Protein AF-A0A9P5Q976-F1 (afdb_monomer_lite)

Structure (mmCIF, N/CA/C/O backbone):
data_AF-A0A9P5Q976-F1
#
_entry.id   AF-A0A9P5Q976-F1
#
loop_
_atom_site.group_PDB
_atom_site.id
_atom_site.type_symbol
_atom_site.label_atom_id
_atom_site.label_alt_id
_atom_site.label_comp_id
_atom_site.label_asym_id
_atom_site.label_entity_id
_atom_site.label_seq_id
_atom_site.pdbx_PDB_ins_code
_atom_site.Cartn_x
_atom_site.Cartn_y
_atom_site.Cartn_z
_atom_site.occupancy
_atom_site.B_iso_or_equiv
_atom_site.auth_seq_id
_atom_site.auth_comp_id
_atom_site.auth_asym_id
_atom_site.auth_atom_id
_atom_site.pdbx_PDB_model_num
ATOM 1 N N . MET A 1 1 ? -40.351 5.431 39.658 1.00 41.28 1 MET A N 1
ATOM 2 C CA . MET A 1 1 ? -39.883 4.463 38.638 1.00 41.28 1 MET A CA 1
ATOM 3 C C . MET A 1 1 ? -38.528 4.930 38.129 1.00 41.28 1 MET A C 1
ATOM 5 O O . MET A 1 1 ? -38.364 6.117 37.890 1.00 41.28 1 MET A O 1
ATOM 9 N N . ALA A 1 2 ? -37.544 4.034 38.159 1.00 35.78 2 ALA A N 1
ATOM 10 C CA . ALA A 1 2 ? -36.123 4.338 38.328 1.00 35.78 2 ALA A CA 1
ATOM 11 C C . ALA A 1 2 ? -35.361 4.709 37.032 1.00 35.78 2 ALA A C 1
ATOM 13 O O . ALA A 1 2 ? -35.723 4.233 35.957 1.00 35.78 2 ALA A O 1
ATOM 14 N N . PRO A 1 3 ? -34.269 5.494 37.133 1.00 32.66 3 PRO A N 1
ATOM 15 C CA . PRO A 1 3 ? -33.360 5.776 36.024 1.00 32.66 3 PRO A CA 1
ATOM 16 C C . PRO A 1 3 ? -32.418 4.592 35.738 1.00 32.66 3 PRO A C 1
ATOM 18 O O . PRO A 1 3 ? -31.781 4.037 36.634 1.00 32.66 3 PRO A O 1
ATOM 21 N N . CYS A 1 4 ? -32.318 4.225 34.459 1.00 32.19 4 CYS A N 1
ATOM 22 C CA . CYS A 1 4 ? -31.474 3.146 33.952 1.00 32.19 4 CYS A CA 1
ATOM 23 C C . CYS A 1 4 ? -29.984 3.511 34.081 1.00 32.19 4 CYS A C 1
ATOM 25 O O . CYS A 1 4 ? -29.478 4.391 33.384 1.00 32.19 4 CYS A O 1
ATOM 27 N N . GLN A 1 5 ? -29.272 2.833 34.982 1.00 35.19 5 GLN A N 1
ATOM 28 C CA . GLN A 1 5 ? -27.842 3.038 35.192 1.00 35.19 5 GLN A CA 1
ATOM 29 C C . GLN A 1 5 ? -27.007 2.388 34.081 1.00 35.19 5 GLN A C 1
ATOM 31 O O . GLN A 1 5 ? -27.073 1.180 33.855 1.00 35.19 5 GLN A O 1
ATOM 36 N N . ARG A 1 6 ? -26.158 3.189 33.422 1.00 37.47 6 ARG A N 1
ATOM 37 C CA . ARG A 1 6 ? -25.046 2.701 32.594 1.00 37.47 6 ARG A CA 1
ATOM 38 C C . ARG A 1 6 ? -24.027 2.008 33.498 1.00 37.47 6 ARG A C 1
ATOM 40 O O . ARG A 1 6 ? -23.260 2.671 34.197 1.00 37.47 6 ARG A O 1
ATOM 47 N N . LYS A 1 7 ? -23.996 0.676 33.461 1.00 34.59 7 LYS A N 1
ATOM 48 C CA . LYS A 1 7 ? -22.888 -0.107 34.015 1.00 34.59 7 LYS A CA 1
ATOM 49 C C . LYS A 1 7 ? -21.610 0.269 33.263 1.00 34.59 7 LYS A C 1
ATOM 51 O O . LYS A 1 7 ? -21.491 0.024 32.065 1.00 34.59 7 LYS A O 1
ATOM 56 N N . LYS A 1 8 ? -20.662 0.882 33.973 1.00 33.38 8 LYS A N 1
ATOM 57 C CA . LYS A 1 8 ? -19.275 1.020 33.526 1.00 33.38 8 LYS A CA 1
ATOM 58 C C . LYS A 1 8 ? -18.682 -0.388 33.472 1.00 33.38 8 LYS A C 1
ATOM 60 O O . LYS A 1 8 ? -18.373 -0.961 34.513 1.00 33.38 8 LYS A O 1
ATOM 65 N N . ALA A 1 9 ? -18.580 -0.958 32.275 1.00 33.38 9 ALA A N 1
ATOM 66 C CA . ALA A 1 9 ? -17.767 -2.144 32.059 1.00 33.38 9 ALA A CA 1
ATOM 67 C C . ALA A 1 9 ? -16.305 -1.730 32.253 1.00 33.38 9 ALA A C 1
ATOM 69 O O . ALA A 1 9 ? -15.741 -0.962 31.475 1.00 33.38 9 ALA A O 1
ATOM 70 N N . ASN A 1 10 ? -15.742 -2.180 33.367 1.00 30.92 10 ASN A N 1
ATOM 71 C CA . ASN A 1 10 ? -14.349 -2.015 33.727 1.00 30.92 10 ASN A CA 1
ATOM 72 C C . ASN A 1 10 ? -13.540 -2.973 32.840 1.00 30.92 10 ASN A C 1
ATOM 74 O O . ASN A 1 10 ? -13.264 -4.105 33.225 1.00 30.92 10 ASN A O 1
ATOM 78 N N . ALA A 1 11 ? -13.258 -2.563 31.603 1.00 32.12 11 ALA A N 1
ATOM 79 C CA . ALA A 1 11 ? -12.352 -3.297 30.736 1.00 32.12 11 ALA A CA 1
ATOM 80 C C . ALA A 1 11 ? -10.934 -3.066 31.267 1.00 32.12 11 ALA A C 1
ATOM 82 O O . ALA A 1 11 ? -10.321 -2.025 31.019 1.00 32.12 11 ALA A O 1
ATOM 83 N N . GLN A 1 12 ? -10.435 -4.028 32.046 1.00 30.14 12 GLN A N 1
ATOM 84 C CA . GLN A 1 12 ? -9.002 -4.208 32.239 1.00 30.14 12 GLN A CA 1
ATOM 85 C C . GLN A 1 12 ? -8.358 -4.159 30.853 1.00 30.14 12 GLN A C 1
ATOM 87 O O . GLN A 1 12 ? -8.596 -5.036 30.026 1.00 30.14 12 GLN A O 1
ATOM 92 N N . LYS A 1 13 ? -7.586 -3.097 30.595 1.00 32.97 13 LYS A N 1
ATOM 93 C CA . LYS A 1 13 ? -6.668 -3.001 29.462 1.00 32.97 13 LYS A CA 1
ATOM 94 C C . LYS A 1 13 ? -5.649 -4.127 29.620 1.00 32.97 13 LYS A C 1
ATOM 96 O O . LYS A 1 13 ? -4.599 -3.938 30.229 1.00 32.97 13 LYS A O 1
ATOM 101 N N . SER A 1 14 ? -5.988 -5.311 29.125 1.00 25.80 14 SER A N 1
ATOM 102 C CA . SER A 1 14 ? -5.000 -6.322 28.809 1.00 25.80 14 SER A CA 1
ATOM 103 C C . SER A 1 14 ? -4.135 -5.732 27.704 1.00 25.80 14 SER A C 1
ATOM 105 O O . SER A 1 14 ? -4.606 -5.329 26.642 1.00 25.80 14 SER A O 1
ATOM 107 N N . LEU A 1 15 ? -2.856 -5.5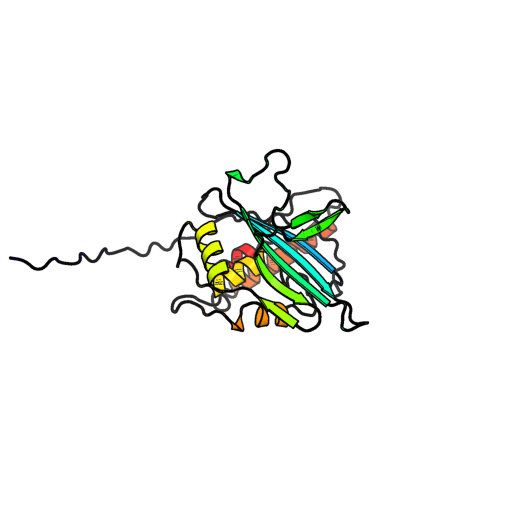86 28.022 1.00 25.59 15 LEU A N 1
ATOM 108 C CA . LEU A 1 15 ? -1.808 -5.253 27.080 1.00 25.59 15 LEU A CA 1
ATOM 109 C C . LEU A 1 15 ? -1.774 -6.406 26.066 1.00 25.59 15 LEU A C 1
ATOM 111 O O . LEU A 1 15 ? -1.208 -7.460 26.350 1.00 25.59 15 LEU A O 1
ATOM 115 N N . VAL A 1 16 ? -2.475 -6.266 24.940 1.00 24.03 16 VAL A N 1
ATOM 116 C CA . VAL A 1 16 ? -2.469 -7.279 23.882 1.00 24.03 16 VAL A CA 1
ATOM 117 C C . VAL A 1 16 ? -1.076 -7.250 23.263 1.00 24.03 16 VAL A C 1
ATOM 119 O O . VAL A 1 16 ? -0.755 -6.387 22.450 1.00 24.03 16 VAL A O 1
ATOM 122 N N . HIS A 1 17 ? -0.218 -8.161 23.719 1.00 23.06 17 HIS A N 1
ATOM 123 C CA . HIS A 1 17 ? 1.035 -8.486 23.054 1.00 23.06 17 HIS A CA 1
ATOM 124 C C . HIS A 1 17 ? 0.678 -9.058 21.680 1.00 23.06 17 HIS A C 1
ATOM 126 O O . HIS A 1 17 ? 0.209 -10.188 21.561 1.00 23.06 17 HIS A O 1
ATOM 132 N N . PHE A 1 18 ? 0.829 -8.235 20.646 1.00 28.41 18 PHE A N 1
ATOM 133 C CA . PHE A 1 18 ? 0.597 -8.617 19.261 1.00 28.41 18 PHE A CA 1
ATOM 134 C C . PHE A 1 18 ? 1.804 -9.433 18.768 1.00 28.41 18 PHE A C 1
ATOM 136 O O . PHE A 1 18 ? 2.752 -8.897 18.203 1.00 28.41 18 PHE A O 1
ATOM 143 N N . GLU A 1 19 ? 1.789 -10.745 19.004 1.00 24.66 19 GLU A N 1
ATOM 144 C CA . GLU A 1 19 ? 2.664 -11.709 18.318 1.00 24.66 19 GLU A CA 1
ATOM 145 C C . GLU A 1 19 ? 1.944 -12.284 17.089 1.00 24.66 19 GLU A C 1
ATOM 147 O O . GLU A 1 19 ? 1.775 -13.488 16.921 1.00 24.66 19 GLU A O 1
ATOM 152 N N . GLY A 1 20 ? 1.468 -11.400 16.210 1.00 26.00 20 GLY A N 1
ATOM 153 C CA . GLY A 1 20 ? 0.936 -11.801 14.912 1.00 26.00 20 GLY A CA 1
ATOM 154 C C . GLY A 1 20 ? 2.087 -12.023 13.937 1.00 26.00 20 GLY A C 1
ATOM 155 O O . GLY A 1 20 ? 2.661 -11.055 13.437 1.00 26.00 20 GLY A O 1
ATOM 156 N N . ARG A 1 21 ? 2.430 -13.282 13.636 1.00 26.08 21 ARG A N 1
ATOM 157 C CA . ARG A 1 21 ? 3.295 -13.611 12.492 1.00 26.08 21 ARG A CA 1
ATOM 158 C C . ARG A 1 21 ? 2.558 -13.241 11.204 1.00 26.08 21 ARG A C 1
ATOM 160 O O . ARG A 1 21 ? 1.830 -14.050 10.641 1.00 26.08 21 ARG A O 1
ATOM 167 N N . CYS A 1 22 ? 2.744 -12.011 10.734 1.00 30.58 22 CYS A N 1
ATOM 168 C CA . CYS A 1 22 ? 2.474 -11.690 9.339 1.00 30.58 22 CYS A CA 1
ATOM 169 C C . CYS A 1 22 ? 3.416 -12.549 8.486 1.00 30.58 22 CYS A C 1
ATOM 171 O O . CYS A 1 22 ? 4.598 -12.660 8.804 1.00 30.58 22 CYS A O 1
ATOM 173 N N . ILE A 1 23 ? 2.901 -13.167 7.426 1.00 30.52 23 ILE A N 1
ATOM 174 C CA . ILE A 1 23 ? 3.699 -13.868 6.415 1.00 30.52 23 ILE A CA 1
ATOM 175 C C . ILE A 1 23 ? 3.577 -13.038 5.136 1.00 30.52 23 ILE A C 1
ATOM 177 O O . ILE A 1 23 ? 2.523 -13.010 4.510 1.00 30.52 23 ILE A O 1
ATOM 181 N N . ILE A 1 24 ? 4.640 -12.315 4.788 1.00 37.81 24 ILE A N 1
ATOM 182 C CA . ILE A 1 24 ? 4.778 -11.531 3.560 1.00 37.81 24 ILE A CA 1
ATOM 183 C C . ILE A 1 24 ? 5.815 -12.274 2.731 1.00 37.81 24 ILE A C 1
ATOM 185 O O . ILE A 1 24 ? 6.974 -12.348 3.123 1.00 37.81 24 ILE A O 1
ATOM 189 N N . GLN A 1 25 ? 5.393 -12.833 1.603 1.00 32.75 25 GLN A N 1
ATOM 190 C CA . GLN A 1 25 ? 6.274 -13.526 0.670 1.00 32.75 25 GLN A CA 1
ATOM 191 C C . GLN A 1 25 ? 6.666 -12.536 -0.443 1.00 32.75 25 GLN A C 1
ATOM 193 O O . GLN A 1 25 ? 5.804 -12.171 -1.247 1.00 32.75 25 GLN A O 1
ATOM 198 N N . PRO A 1 26 ? 7.913 -12.035 -0.497 1.00 36.56 26 PRO A N 1
ATOM 199 C CA . PRO A 1 26 ? 8.382 -11.204 -1.590 1.00 36.56 26 PRO A CA 1
ATOM 200 C C . PRO A 1 26 ? 8.821 -12.102 -2.753 1.00 36.56 26 PRO A C 1
ATOM 202 O O . PRO A 1 26 ? 9.703 -12.949 -2.621 1.00 36.56 26 PRO A O 1
ATOM 205 N N . CYS A 1 27 ? 8.211 -11.914 -3.920 1.00 30.88 27 CYS A N 1
ATOM 206 C CA . CYS A 1 27 ? 8.591 -12.644 -5.125 1.00 30.88 27 CYS A CA 1
ATOM 207 C C . CYS A 1 27 ? 9.627 -11.835 -5.929 1.00 30.88 27 CYS A C 1
ATOM 209 O O . CYS A 1 27 ? 9.272 -10.834 -6.545 1.00 30.88 27 CYS A O 1
ATOM 211 N N . GLY A 1 28 ? 10.891 -12.281 -5.902 1.00 33.69 28 GLY A N 1
ATOM 212 C CA . GLY A 1 28 ? 11.964 -11.951 -6.854 1.00 33.69 28 GLY A CA 1
ATOM 213 C C . GLY A 1 28 ? 12.445 -10.494 -6.906 1.00 33.69 28 GLY A C 1
ATOM 214 O O . GLY A 1 28 ? 11.879 -9.677 -7.625 1.00 33.69 28 GLY A O 1
ATOM 215 N N . VAL A 1 29 ? 13.578 -10.189 -6.261 1.00 41.62 29 VAL A N 1
ATOM 216 C CA . VAL A 1 29 ? 14.298 -8.917 -6.463 1.00 41.62 29 VAL A CA 1
ATOM 217 C C . VAL A 1 29 ? 15.791 -9.176 -6.664 1.00 41.62 29 VAL A C 1
ATOM 219 O O . VAL A 1 29 ? 16.472 -9.652 -5.764 1.00 41.62 29 VAL A O 1
ATOM 222 N N . THR A 1 30 ? 16.318 -8.835 -7.841 1.00 37.78 30 THR A N 1
ATOM 223 C CA . THR A 1 30 ? 17.762 -8.801 -8.130 1.00 37.78 30 THR A CA 1
ATOM 224 C C . THR A 1 30 ? 18.268 -7.363 -8.005 1.00 37.78 30 THR A C 1
ATOM 226 O O . THR A 1 30 ? 17.847 -6.496 -8.768 1.00 37.78 30 THR A O 1
ATOM 229 N N . MET A 1 31 ? 19.170 -7.080 -7.056 1.00 46.44 31 MET A N 1
ATOM 230 C CA . MET A 1 31 ? 19.709 -5.727 -6.828 1.00 46.44 31 MET A CA 1
ATOM 231 C C . MET A 1 31 ? 21.214 -5.734 -6.512 1.00 46.44 31 MET A C 1
ATOM 233 O O . MET A 1 31 ? 21.670 -6.470 -5.643 1.00 46.44 31 MET A O 1
ATOM 237 N N . LYS A 1 32 ? 21.980 -4.855 -7.183 1.00 37.72 32 LYS A N 1
ATOM 238 C CA . LYS A 1 32 ? 23.353 -4.464 -6.801 1.00 37.72 32 LYS A CA 1
ATOM 239 C C . LYS A 1 32 ? 23.296 -3.298 -5.798 1.00 37.72 32 LYS A C 1
ATOM 241 O O . LYS A 1 32 ? 22.559 -2.337 -5.999 1.00 37.72 32 LYS A O 1
ATOM 246 N N . LYS A 1 33 ? 24.109 -3.377 -4.740 1.00 42.44 33 LYS A N 1
ATOM 247 C CA . LYS A 1 33 ? 23.984 -2.679 -3.439 1.00 42.44 33 LYS A CA 1
ATOM 248 C C . LYS A 1 33 ? 24.138 -1.137 -3.418 1.00 42.44 33 LYS A C 1
ATOM 250 O O . LYS A 1 33 ? 23.952 -0.549 -2.362 1.00 42.44 33 LYS A O 1
ATOM 255 N N . HIS A 1 34 ? 24.448 -0.452 -4.527 1.00 42.25 34 HIS A N 1
ATOM 256 C CA . HIS A 1 34 ? 24.905 0.957 -4.469 1.00 42.25 34 HIS A CA 1
ATOM 257 C C . HIS A 1 34 ? 24.301 1.940 -5.486 1.00 42.25 34 HIS A C 1
ATOM 259 O O . HIS A 1 34 ? 24.828 3.034 -5.671 1.00 42.25 34 HIS A O 1
ATOM 265 N N . SER A 1 35 ? 23.181 1.614 -6.127 1.00 63.34 35 SER A N 1
ATOM 266 C CA . SER A 1 35 ? 22.507 2.552 -7.036 1.00 63.34 35 SER A CA 1
ATOM 267 C C . SER A 1 35 ? 21.005 2.552 -6.810 1.00 63.34 35 SER A C 1
ATOM 269 O O . SER A 1 35 ? 20.421 1.475 -6.699 1.00 63.34 35 SER A O 1
ATOM 271 N N . ASN A 1 36 ? 20.383 3.737 -6.805 1.00 71.88 36 ASN A N 1
ATOM 272 C CA . ASN A 1 36 ? 18.924 3.867 -6.807 1.00 71.88 36 ASN A CA 1
ATOM 273 C C . ASN A 1 36 ? 18.342 2.955 -7.902 1.00 71.88 36 ASN A C 1
ATOM 275 O O . ASN A 1 36 ? 18.742 3.101 -9.066 1.00 71.88 36 ASN A O 1
ATOM 279 N N . PRO A 1 37 ? 17.424 2.030 -7.572 1.00 80.50 37 PRO A N 1
ATOM 280 C CA . PRO A 1 37 ? 16.864 1.124 -8.555 1.00 80.50 37 PRO A CA 1
ATOM 281 C C . PRO A 1 37 ? 16.176 1.931 -9.638 1.00 80.50 37 PRO A C 1
ATOM 283 O O . PRO A 1 37 ? 15.402 2.854 -9.369 1.00 80.50 37 PRO A O 1
ATOM 286 N N . ARG A 1 38 ? 16.441 1.558 -10.887 1.00 83.50 38 ARG A N 1
ATOM 287 C CA . ARG A 1 38 ? 15.711 2.130 -12.014 1.00 83.50 38 ARG A CA 1
ATOM 288 C C . ARG A 1 38 ? 14.271 1.636 -12.050 1.00 83.50 38 ARG A C 1
ATOM 290 O O . ARG A 1 38 ? 13.386 2.412 -12.390 1.00 83.50 38 ARG A O 1
ATOM 297 N N . THR A 1 39 ? 14.059 0.368 -11.713 1.00 86.50 39 THR A N 1
ATOM 298 C CA . THR A 1 39 ? 12.749 -0.280 -11.689 1.00 86.50 39 THR A CA 1
ATOM 299 C C . THR A 1 39 ? 12.662 -1.152 -10.446 1.00 86.50 39 THR A C 1
ATOM 301 O O . THR A 1 39 ? 13.633 -1.829 -10.117 1.00 86.50 39 THR A O 1
ATOM 304 N N . VAL A 1 40 ? 11.510 -1.155 -9.789 1.00 86.50 40 VAL A N 1
ATOM 305 C CA . VAL A 1 40 ? 11.155 -2.111 -8.738 1.00 86.50 40 VAL A CA 1
ATOM 306 C C . VAL A 1 40 ? 9.798 -2.685 -9.112 1.00 86.50 40 VAL A C 1
ATOM 308 O O . VAL A 1 40 ? 8.884 -1.936 -9.446 1.00 86.50 40 VAL A O 1
ATOM 311 N N . ASN A 1 41 ? 9.686 -4.006 -9.083 1.00 89.19 41 ASN A N 1
ATOM 312 C CA . ASN A 1 41 ? 8.410 -4.700 -9.120 1.00 89.19 41 ASN A CA 1
ATOM 313 C C . ASN A 1 41 ? 8.378 -5.589 -7.889 1.00 89.19 41 ASN A C 1
ATOM 315 O O . ASN A 1 41 ? 9.283 -6.404 -7.712 1.00 89.19 41 ASN A O 1
ATOM 319 N N . SER A 1 42 ? 7.382 -5.413 -7.038 1.00 87.00 42 SER A N 1
ATOM 320 C CA . SER A 1 42 ? 7.161 -6.313 -5.922 1.00 87.00 42 SER A CA 1
ATOM 321 C C . SER A 1 42 ? 5.694 -6.679 -5.821 1.00 87.00 42 SER A C 1
ATOM 323 O O . SER A 1 42 ? 4.784 -5.889 -6.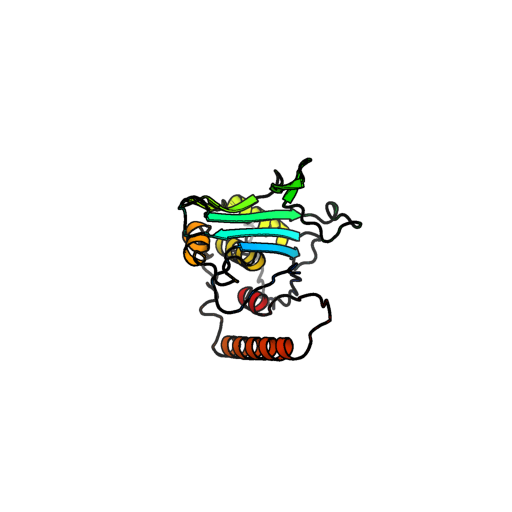080 1.00 87.00 42 SER A O 1
ATOM 325 N N . LYS A 1 43 ? 5.478 -7.939 -5.465 1.00 90.19 43 LYS A N 1
ATOM 326 C CA . LYS A 1 43 ? 4.168 -8.498 -5.171 1.00 90.19 43 LYS A CA 1
ATOM 327 C C . LYS A 1 43 ? 4.260 -9.074 -3.783 1.00 90.19 43 LYS A C 1
ATOM 329 O O . LYS A 1 43 ? 5.138 -9.895 -3.518 1.00 90.19 43 LYS A O 1
ATOM 334 N N . THR A 1 44 ? 3.389 -8.603 -2.917 1.00 89.75 44 THR A N 1
ATOM 335 C CA . THR A 1 44 ? 3.316 -9.025 -1.531 1.00 89.75 44 THR A CA 1
ATOM 336 C C . THR A 1 44 ? 1.872 -9.327 -1.186 1.00 89.75 44 THR A C 1
ATOM 338 O O . THR A 1 44 ? 0.934 -8.843 -1.818 1.00 89.75 44 THR A O 1
ATOM 341 N N . ARG A 1 45 ? 1.690 -10.178 -0.185 1.00 89.88 45 ARG A N 1
ATOM 342 C CA . ARG A 1 45 ? 0.384 -10.454 0.394 1.00 89.88 45 ARG A CA 1
ATOM 343 C C . ARG A 1 45 ? 0.471 -10.217 1.886 1.00 89.88 45 ARG A C 1
ATOM 345 O O . ARG A 1 45 ? 1.445 -10.629 2.511 1.00 89.88 45 ARG A O 1
ATOM 352 N N . LEU A 1 46 ? -0.535 -9.550 2.429 1.00 90.62 46 LEU A N 1
ATOM 353 C CA . LEU A 1 46 ? -0.687 -9.330 3.858 1.00 90.62 46 LEU A CA 1
ATOM 354 C C . LEU A 1 46 ? -1.925 -10.083 4.336 1.00 90.62 46 LEU A C 1
ATOM 356 O O . LEU A 1 46 ? -3.037 -9.757 3.933 1.00 90.62 46 LEU A O 1
ATOM 360 N N . TYR A 1 47 ? -1.734 -11.101 5.167 1.00 90.44 47 TYR A N 1
ATOM 361 C CA . TYR A 1 47 ? -2.836 -11.868 5.748 1.00 90.44 47 TYR A CA 1
ATOM 362 C C . TYR A 1 47 ? -3.412 -11.169 6.981 1.00 90.44 47 TYR A C 1
ATOM 364 O O . TYR A 1 47 ? -2.679 -10.498 7.711 1.00 90.44 47 TYR A O 1
ATOM 372 N N . SER A 1 48 ? -4.710 -11.363 7.228 1.00 89.31 48 SER A N 1
ATOM 373 C CA . SER A 1 48 ? -5.333 -10.943 8.483 1.00 89.31 48 SER A CA 1
ATOM 374 C C . SER A 1 48 ? -4.632 -11.604 9.678 1.00 89.31 48 SER A C 1
ATOM 376 O O . SER A 1 48 ? -4.509 -12.833 9.712 1.00 89.31 48 SER A O 1
ATOM 378 N N . PRO A 1 49 ? -4.203 -10.828 10.689 1.00 85.94 49 PRO A N 1
ATOM 379 C CA . PRO A 1 49 ? -3.539 -11.378 11.866 1.00 85.94 49 PRO A CA 1
ATOM 380 C C . PRO A 1 49 ? -4.484 -12.175 12.775 1.00 85.94 49 PRO A C 1
ATOM 382 O O . PRO A 1 49 ? -4.013 -12.974 13.579 1.00 85.94 49 PRO A O 1
ATOM 385 N N . PHE A 1 50 ? -5.801 -11.983 12.657 1.00 83.62 50 PHE A N 1
ATOM 386 C CA . PHE A 1 50 ? -6.801 -12.663 13.488 1.00 83.62 50 PHE A CA 1
ATOM 387 C C . PHE A 1 50 ? -7.350 -13.947 12.855 1.00 83.62 50 PHE A C 1
ATOM 389 O O . PHE A 1 50 ? -8.299 -14.528 13.375 1.00 83.62 50 PHE A O 1
ATOM 396 N N . GLY A 1 51 ? -6.769 -14.403 11.740 1.00 82.31 51 GLY A N 1
ATOM 397 C CA . GLY A 1 51 ? -7.194 -15.642 11.090 1.00 82.31 51 GLY A CA 1
ATOM 398 C C . GLY A 1 51 ? -8.588 -15.559 10.466 1.00 82.31 51 GLY A C 1
ATOM 399 O O . GLY A 1 51 ? -9.269 -16.573 10.374 1.00 82.31 51 GLY A O 1
ATOM 400 N N . LEU A 1 52 ? -9.009 -14.371 10.017 1.00 84.38 52 LEU A N 1
ATOM 401 C CA . LEU A 1 52 ? -10.332 -14.138 9.419 1.00 84.38 52 LEU A CA 1
ATOM 402 C C . LEU A 1 52 ? -10.510 -14.772 8.029 1.00 84.38 52 LEU A C 1
ATOM 404 O O . LEU A 1 52 ? -11.587 -14.691 7.455 1.00 84.38 52 LEU A O 1
ATOM 408 N N . GLY A 1 53 ? -9.458 -15.366 7.459 1.00 86.12 53 GLY A N 1
ATOM 409 C CA . GLY A 1 53 ? -9.464 -15.872 6.082 1.00 86.12 53 GLY A CA 1
ATOM 410 C C . GLY A 1 53 ? -9.292 -14.784 5.015 1.00 86.12 53 GLY A C 1
ATOM 411 O O . GLY A 1 53 ? -9.143 -15.101 3.838 1.00 86.12 53 GLY A O 1
ATOM 412 N N . THR A 1 54 ? -9.224 -13.514 5.412 1.00 91.25 54 THR A N 1
ATOM 413 C CA . THR A 1 54 ? -9.015 -12.372 4.521 1.00 91.25 54 THR A CA 1
ATOM 414 C C . THR A 1 54 ? -7.530 -12.047 4.334 1.00 91.25 54 THR A C 1
ATOM 416 O O . THR A 1 54 ? -6.668 -12.317 5.183 1.00 91.25 54 THR A O 1
ATOM 419 N N . SER A 1 55 ? -7.204 -11.440 3.195 1.00 91.00 55 SER A N 1
ATOM 420 C CA . SER A 1 55 ? -5.859 -10.954 2.888 1.00 91.00 55 SER A CA 1
ATOM 421 C C . SER A 1 55 ? -5.889 -9.755 1.946 1.00 91.00 55 SER A C 1
ATOM 423 O O . SER A 1 55 ? -6.853 -9.537 1.218 1.00 91.00 55 SER A O 1
ATOM 425 N N . LEU A 1 56 ? -4.816 -8.972 1.937 1.00 93.06 56 LEU A N 1
ATOM 426 C CA . LEU A 1 56 ? -4.594 -7.914 0.961 1.00 93.06 56 LEU A CA 1
ATOM 427 C C . LEU A 1 56 ? -3.493 -8.346 0.000 1.00 93.06 56 LEU A C 1
ATOM 429 O O . LEU A 1 56 ? -2.354 -8.573 0.411 1.00 93.06 56 LEU A O 1
ATOM 433 N N . ASP A 1 57 ? -3.823 -8.427 -1.283 1.00 92.88 57 ASP A N 1
ATOM 434 C CA . ASP A 1 57 ? -2.837 -8.533 -2.351 1.00 92.88 57 ASP A CA 1
ATOM 435 C C . ASP A 1 57 ? -2.310 -7.143 -2.675 1.00 92.88 57 ASP A C 1
ATOM 437 O O . ASP A 1 57 ? -3.073 -6.252 -3.047 1.00 92.88 57 ASP A O 1
ATOM 441 N N . ILE A 1 58 ? -1.001 -6.965 -2.579 1.00 93.94 58 ILE A N 1
ATOM 442 C CA . ILE A 1 58 ? -0.339 -5.685 -2.776 1.00 93.94 58 ILE A CA 1
ATOM 443 C C . ILE A 1 58 ? 0.652 -5.829 -3.927 1.00 93.94 58 ILE A C 1
ATOM 445 O O . ILE A 1 58 ? 1.471 -6.747 -3.966 1.00 93.94 58 ILE A O 1
ATOM 449 N N . VAL A 1 59 ? 0.572 -4.921 -4.893 1.00 93.38 59 VAL A N 1
ATOM 450 C CA . VAL A 1 59 ? 1.479 -4.878 -6.041 1.00 93.38 59 VAL A CA 1
ATOM 451 C C . VAL A 1 59 ? 2.062 -3.486 -6.138 1.00 93.38 59 VAL A C 1
ATOM 453 O O . VAL A 1 59 ? 1.331 -2.501 -6.252 1.00 93.38 59 VAL A O 1
ATOM 456 N N . TYR A 1 60 ? 3.383 -3.408 -6.098 1.00 93.31 60 TYR A N 1
ATOM 457 C CA . TYR A 1 60 ? 4.120 -2.167 -6.216 1.00 93.31 60 TYR A CA 1
ATOM 458 C C . TYR A 1 60 ? 4.997 -2.195 -7.460 1.00 93.31 60 TYR A C 1
ATOM 460 O O . TYR A 1 60 ? 5.924 -2.993 -7.585 1.00 93.31 60 TYR A O 1
ATOM 468 N N . ASP A 1 61 ? 4.698 -1.280 -8.373 1.00 91.75 61 ASP A N 1
ATOM 469 C CA . ASP A 1 61 ? 5.452 -1.052 -9.594 1.00 91.75 61 ASP A CA 1
ATOM 470 C C . ASP A 1 61 ? 6.069 0.343 -9.514 1.00 91.75 61 ASP A C 1
ATOM 472 O O . ASP A 1 61 ? 5.358 1.344 -9.441 1.00 91.75 61 ASP A O 1
ATOM 476 N N . TYR A 1 62 ? 7.391 0.440 -9.544 1.00 90.25 62 TYR A N 1
ATOM 477 C CA . TYR A 1 62 ? 8.128 1.699 -9.561 1.00 90.25 62 TYR A CA 1
ATOM 478 C C . TYR A 1 62 ? 9.096 1.722 -10.730 1.00 90.25 62 TYR A C 1
ATOM 480 O O . TYR A 1 62 ? 9.792 0.747 -11.005 1.00 90.25 62 TYR A O 1
ATOM 488 N N . HIS A 1 63 ? 9.194 2.872 -11.383 1.00 89.00 63 HIS A N 1
ATOM 489 C CA . HIS A 1 63 ? 10.188 3.130 -12.402 1.00 89.00 63 HIS A CA 1
ATOM 490 C C . HIS A 1 63 ? 10.562 4.596 -12.458 1.00 89.00 63 HIS A C 1
ATOM 492 O O . HIS A 1 63 ? 9.720 5.501 -12.434 1.00 89.00 63 HIS A O 1
ATOM 498 N N . TYR A 1 64 ? 11.856 4.823 -12.602 1.00 83.94 64 TYR A N 1
ATOM 499 C CA . TYR A 1 64 ? 12.412 6.153 -12.600 1.00 83.94 64 TYR A CA 1
ATOM 500 C C . TYR A 1 64 ? 13.556 6.274 -13.594 1.00 83.94 64 TYR A C 1
ATOM 502 O O . TYR A 1 64 ? 14.609 5.651 -13.448 1.00 83.94 64 TYR A O 1
ATOM 510 N N . ARG A 1 65 ? 13.374 7.145 -14.589 1.00 80.56 65 ARG A N 1
ATOM 511 C CA . ARG A 1 65 ? 14.436 7.562 -15.506 1.00 80.56 65 ARG A CA 1
ATOM 512 C C . ARG A 1 65 ? 14.584 9.083 -15.496 1.00 80.56 65 ARG A C 1
ATOM 514 O O . ARG A 1 65 ? 13.623 9.816 -15.705 1.00 80.56 65 ARG A O 1
ATOM 521 N N . CYS A 1 66 ? 15.811 9.567 -15.297 1.00 64.75 66 CYS A N 1
ATOM 522 C CA . CYS A 1 66 ? 16.113 11.006 -15.276 1.00 64.75 66 CYS A CA 1
ATOM 523 C C . CYS A 1 66 ? 16.167 11.665 -16.663 1.00 64.75 66 CYS A C 1
ATOM 525 O O . CYS A 1 66 ? 16.012 12.876 -16.754 1.00 64.75 66 CYS A O 1
ATOM 527 N N . PHE A 1 67 ? 16.402 10.896 -17.732 1.00 59.12 67 PHE A N 1
ATOM 528 C CA . PHE A 1 67 ? 16.774 11.452 -19.041 1.00 59.12 67 PHE A CA 1
ATOM 529 C C . PHE A 1 67 ? 15.619 12.156 -19.782 1.00 59.12 67 PHE A C 1
ATOM 531 O O . PHE A 1 67 ? 15.866 12.993 -20.644 1.00 59.12 67 PHE A O 1
ATOM 538 N N . ARG A 1 68 ? 14.354 11.859 -19.444 1.00 58.28 68 ARG A N 1
ATOM 539 C CA . ARG A 1 68 ? 13.158 12.559 -19.951 1.00 58.28 68 ARG A CA 1
ATOM 540 C C . ARG A 1 68 ? 12.114 12.658 -18.838 1.00 58.28 68 ARG A C 1
ATOM 542 O O . ARG A 1 68 ? 11.857 11.673 -18.153 1.00 58.28 68 ARG A O 1
ATOM 549 N N . GLN A 1 69 ? 11.497 13.830 -18.662 1.00 55.50 69 GLN A N 1
ATOM 550 C CA . GLN A 1 69 ? 10.580 14.121 -17.541 1.00 55.50 69 GLN A CA 1
ATOM 551 C C . GLN A 1 69 ? 9.341 13.198 -17.464 1.00 55.50 69 GLN A C 1
ATOM 553 O O . GLN A 1 69 ? 8.733 13.095 -16.400 1.00 55.50 69 GLN A O 1
ATOM 558 N N . ASN A 1 70 ? 9.006 12.492 -18.551 1.00 58.50 70 ASN A N 1
ATOM 559 C CA . ASN A 1 70 ? 7.791 11.678 -18.675 1.00 58.50 70 ASN A CA 1
ATOM 560 C C . ASN A 1 70 ? 7.959 10.181 -18.353 1.00 58.50 70 ASN A C 1
ATOM 562 O O . ASN A 1 70 ? 6.977 9.451 -18.400 1.00 58.50 70 ASN A O 1
ATOM 566 N N . GLU A 1 71 ? 9.154 9.700 -18.001 1.00 75.38 71 GLU A N 1
ATOM 567 C CA . GLU A 1 71 ? 9.390 8.277 -17.679 1.00 75.38 71 GLU A CA 1
ATOM 568 C C . GLU A 1 71 ? 9.533 8.050 -16.163 1.00 75.38 71 GLU A C 1
ATOM 570 O O . GLU A 1 71 ? 10.459 7.393 -15.681 1.00 75.38 71 GLU A O 1
ATOM 575 N N . ARG A 1 72 ? 8.624 8.650 -15.389 1.00 87.00 72 ARG A N 1
ATOM 576 C CA . ARG A 1 72 ? 8.517 8.455 -13.938 1.00 87.00 72 ARG A CA 1
ATOM 577 C C . ARG A 1 72 ? 7.143 7.887 -13.642 1.00 87.00 72 ARG A C 1
ATOM 579 O O . ARG A 1 72 ? 6.148 8.591 -13.811 1.00 87.00 72 ARG A O 1
ATOM 586 N N . TYR A 1 73 ? 7.086 6.640 -13.201 1.00 89.75 73 TYR A N 1
ATOM 587 C CA . TYR A 1 73 ? 5.840 6.035 -12.755 1.00 89.75 73 TYR A CA 1
ATOM 588 C C . TYR A 1 73 ? 6.050 5.293 -11.447 1.00 89.75 73 TYR A C 1
ATOM 590 O O . TYR A 1 73 ? 7.103 4.720 -11.188 1.00 89.75 73 TYR A O 1
ATOM 598 N N . SER A 1 74 ? 5.049 5.351 -10.585 1.00 92.25 74 SER A N 1
ATOM 599 C CA . SER A 1 74 ? 5.003 4.521 -9.391 1.00 92.25 74 SER A CA 1
ATOM 600 C C . SER A 1 74 ? 3.552 4.233 -9.080 1.00 92.25 74 SER A C 1
ATOM 602 O O . SER A 1 74 ? 2.722 5.138 -9.100 1.00 92.25 74 SER A O 1
ATOM 604 N N . THR A 1 75 ? 3.207 2.982 -8.844 1.00 94.69 75 THR A N 1
ATOM 605 C CA . THR A 1 75 ? 1.848 2.587 -8.509 1.00 94.69 75 THR A CA 1
ATOM 606 C C . THR A 1 75 ? 1.911 1.543 -7.415 1.00 94.69 75 THR A C 1
ATOM 608 O O . THR A 1 75 ? 2.605 0.544 -7.550 1.00 94.69 75 THR A O 1
ATOM 611 N N . LEU A 1 76 ? 1.186 1.799 -6.332 1.00 96.06 76 LEU A N 1
ATOM 612 C CA . LEU A 1 76 ? 0.888 0.829 -5.293 1.00 96.06 76 LEU A CA 1
ATOM 613 C C . LEU A 1 76 ? -0.586 0.455 -5.435 1.00 96.06 76 LEU A C 1
ATOM 615 O O . LEU A 1 76 ? -1.462 1.278 -5.153 1.00 96.06 76 LEU A O 1
ATOM 619 N N . LEU A 1 77 ? -0.838 -0.755 -5.916 1.00 96.25 77 LEU A N 1
ATOM 620 C CA . LEU A 1 77 ? -2.160 -1.350 -6.055 1.00 96.25 77 LEU A CA 1
ATOM 621 C C . LEU A 1 77 ? -2.420 -2.272 -4.877 1.00 96.25 77 LEU A C 1
ATOM 623 O O . LEU A 1 77 ? -1.532 -3.017 -4.468 1.00 96.25 77 LEU A O 1
ATOM 627 N N . VAL A 1 78 ? -3.644 -2.235 -4.370 1.00 96.06 78 VAL A N 1
ATOM 628 C CA . VAL A 1 78 ? -4.097 -3.126 -3.307 1.00 96.06 78 VAL A CA 1
ATOM 629 C C . VAL A 1 78 ? -5.443 -3.705 -3.684 1.00 96.06 78 VAL A C 1
ATOM 631 O O . VAL A 1 78 ? -6.321 -2.980 -4.148 1.00 96.06 78 VAL A O 1
ATOM 634 N N . TYR A 1 79 ? -5.589 -5.005 -3.489 1.00 95.12 79 TYR A N 1
ATOM 635 C CA . TYR A 1 79 ? -6.821 -5.738 -3.721 1.00 95.12 79 TYR A CA 1
ATOM 636 C C . TYR A 1 79 ? -7.178 -6.520 -2.463 1.00 95.12 79 TYR A C 1
ATOM 638 O O . TYR A 1 79 ? -6.359 -7.288 -1.951 1.00 95.12 79 TYR A O 1
ATOM 646 N N . SER A 1 80 ? -8.396 -6.319 -1.974 1.00 93.31 80 SER A N 1
ATOM 647 C CA . SER A 1 80 ? -8.933 -7.058 -0.837 1.00 93.31 80 SER A CA 1
ATOM 648 C C . SER A 1 80 ? -9.405 -8.426 -1.304 1.00 93.31 80 SER A C 1
ATOM 650 O O . SER A 1 80 ? -10.305 -8.536 -2.129 1.00 93.31 80 SER A O 1
ATOM 652 N N . ARG A 1 81 ? -8.781 -9.476 -0.787 1.00 89.00 81 ARG A N 1
ATOM 653 C CA . ARG A 1 81 ? -9.077 -10.861 -1.125 1.00 89.00 81 ARG A CA 1
ATOM 654 C C . ARG A 1 81 ? -9.728 -11.549 0.063 1.00 89.00 81 ARG A C 1
ATOM 656 O O . ARG A 1 81 ? -9.189 -11.525 1.168 1.00 89.00 81 ARG A O 1
ATOM 663 N N . ASP A 1 82 ? -10.822 -12.239 -0.218 1.00 89.12 82 ASP A N 1
ATOM 664 C CA . ASP A 1 82 ? -11.445 -13.161 0.720 1.00 89.12 82 ASP A CA 1
ATOM 665 C C . ASP A 1 82 ? -11.004 -14.610 0.478 1.00 89.12 82 ASP A C 1
ATOM 667 O O . ASP A 1 82 ? -10.437 -14.933 -0.576 1.00 89.12 82 ASP A O 1
ATOM 671 N N . ILE A 1 83 ? -11.268 -15.494 1.437 1.00 84.06 83 ILE A N 1
ATOM 672 C CA . ILE A 1 83 ? -10.877 -16.907 1.329 1.00 84.06 83 ILE A CA 1
ATOM 673 C C . ILE A 1 83 ? -11.514 -17.584 0.110 1.00 84.06 83 ILE A C 1
ATOM 675 O O . ILE A 1 83 ? -10.850 -18.357 -0.580 1.00 84.06 83 ILE A O 1
ATOM 679 N N . ASP A 1 84 ? -12.747 -17.205 -0.227 1.00 84.19 84 ASP A N 1
ATOM 680 C CA . ASP A 1 84 ? -13.493 -17.733 -1.375 1.00 84.19 84 ASP A CA 1
ATOM 681 C C . ASP A 1 84 ? -12.845 -17.369 -2.719 1.00 84.19 84 ASP A C 1
ATOM 683 O O . ASP A 1 84 ? -12.973 -18.091 -3.708 1.00 84.19 84 ASP A O 1
ATOM 687 N N . ASN A 1 85 ? -12.078 -16.277 -2.747 1.00 80.88 85 ASN A N 1
ATOM 688 C CA . ASN A 1 85 ? -11.348 -15.815 -3.925 1.00 80.88 85 ASN A CA 1
ATOM 689 C C . ASN A 1 85 ? -9.959 -16.469 -4.053 1.00 80.88 85 ASN A C 1
ATOM 691 O O . ASN A 1 85 ? -9.218 -16.204 -5.008 1.00 80.88 85 ASN A O 1
ATOM 695 N N . CYS A 1 86 ? -9.565 -17.336 -3.114 1.00 76.38 86 CYS A N 1
ATOM 696 C CA . CYS A 1 86 ? -8.318 -18.082 -3.218 1.00 76.38 86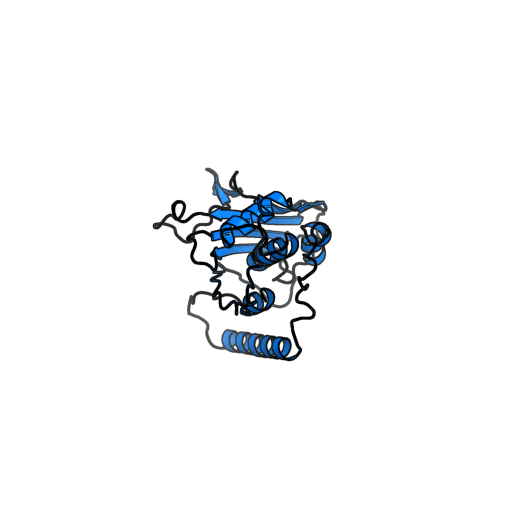 CYS A CA 1
ATOM 697 C C . CYS A 1 86 ? -8.446 -19.222 -4.231 1.00 76.38 86 CYS A C 1
ATOM 699 O O . CYS A 1 86 ? -9.090 -20.235 -3.982 1.00 76.38 86 CYS A O 1
ATOM 701 N N . ASN A 1 87 ? -7.752 -19.100 -5.364 1.00 80.75 87 ASN A N 1
ATOM 702 C CA . ASN A 1 87 ? -7.617 -20.205 -6.306 1.00 80.75 87 ASN A CA 1
ATOM 703 C C . ASN A 1 87 ? -6.572 -21.221 -5.795 1.00 80.75 87 ASN A C 1
ATOM 705 O O . ASN A 1 87 ? -5.378 -20.907 -5.824 1.00 80.75 87 ASN A O 1
ATOM 709 N N . PRO A 1 88 ? -6.963 -22.452 -5.407 1.00 81.19 88 PRO A N 1
ATOM 710 C CA . PRO A 1 88 ? -6.024 -23.453 -4.899 1.00 81.19 88 PRO A CA 1
ATOM 711 C C . PRO A 1 88 ? -5.037 -23.942 -5.967 1.00 81.19 88 PRO A C 1
ATOM 713 O O . PRO A 1 88 ? -3.971 -24.447 -5.630 1.00 81.19 88 PRO A O 1
ATOM 716 N N . LYS A 1 89 ? -5.358 -23.776 -7.259 1.00 85.38 89 LYS A N 1
ATOM 717 C CA . LYS A 1 89 ? -4.457 -24.141 -8.364 1.00 85.38 89 LYS A CA 1
ATOM 718 C C . LYS A 1 89 ? -3.353 -23.108 -8.589 1.00 85.38 89 LYS A C 1
ATOM 720 O O . LYS A 1 89 ? -2.294 -23.451 -9.097 1.00 85.38 89 LYS A O 1
ATOM 725 N N . GLU A 1 90 ? -3.600 -21.849 -8.232 1.00 80.69 90 GLU A N 1
ATOM 726 C CA . GLU A 1 90 ? -2.663 -20.735 -8.423 1.00 80.69 90 GLU A CA 1
ATOM 727 C C . GLU A 1 90 ? -2.618 -19.844 -7.163 1.00 80.69 90 GLU A C 1
ATOM 729 O O . GLU A 1 90 ? -2.968 -18.660 -7.228 1.00 80.69 90 GLU A O 1
ATOM 734 N N . PRO A 1 91 ? -2.183 -20.370 -6.001 1.00 75.62 91 PRO A N 1
ATOM 735 C CA . PRO A 1 91 ? -2.289 -19.657 -4.724 1.00 75.62 91 PRO A CA 1
ATOM 736 C C . PRO A 1 91 ? -1.439 -18.378 -4.681 1.00 75.62 91 PRO A C 1
ATOM 738 O O . PRO A 1 91 ? -1.810 -17.396 -4.035 1.00 75.62 91 PRO A O 1
ATOM 741 N N . LEU A 1 92 ? -0.324 -18.358 -5.417 1.00 77.25 92 LEU A N 1
ATOM 742 C CA . LEU A 1 92 ? 0.627 -17.241 -5.475 1.00 77.25 92 LEU A CA 1
ATOM 743 C C . LEU A 1 92 ? 0.213 -16.122 -6.438 1.00 77.25 92 LEU A C 1
ATOM 745 O O . LEU A 1 92 ? 0.828 -15.055 -6.463 1.00 77.25 92 LEU A O 1
ATOM 749 N N . LYS A 1 93 ? -0.814 -16.338 -7.263 1.00 83.44 93 LYS A N 1
ATOM 750 C CA . LYS A 1 93 ? -1.262 -15.318 -8.209 1.00 83.44 93 LYS A CA 1
ATOM 751 C C . LYS A 1 93 ? -1.894 -14.167 -7.444 1.00 83.44 93 LYS A C 1
ATOM 753 O O . LYS A 1 93 ? -2.783 -14.395 -6.632 1.00 83.44 93 LYS A O 1
ATOM 758 N N . SER A 1 94 ? -1.446 -12.945 -7.716 1.00 84.94 94 SER A N 1
ATOM 759 C CA . SER A 1 94 ? -2.070 -11.722 -7.203 1.00 84.94 94 SER A CA 1
ATOM 760 C C . SER A 1 94 ? -3.328 -11.393 -8.009 1.00 84.94 94 SER A C 1
ATOM 762 O O . SER A 1 94 ? -3.314 -11.526 -9.233 1.00 84.94 94 SER A O 1
ATOM 764 N N . MET A 1 95 ? -4.390 -10.957 -7.331 1.00 88.12 95 MET A N 1
ATOM 765 C CA . MET A 1 95 ? -5.643 -10.494 -7.940 1.00 88.12 95 MET A CA 1
ATOM 766 C C . MET A 1 95 ? -5.652 -8.992 -8.212 1.00 88.12 95 MET A C 1
ATOM 768 O O . MET A 1 95 ? -6.458 -8.525 -9.000 1.00 88.12 95 MET A O 1
ATOM 772 N N . ALA A 1 96 ? -4.707 -8.231 -7.649 1.00 88.00 96 ALA A N 1
ATOM 773 C CA . ALA A 1 96 ? -4.617 -6.792 -7.897 1.00 88.00 96 ALA A CA 1
ATOM 774 C C . ALA A 1 96 ? -4.305 -6.446 -9.363 1.00 88.00 96 ALA A C 1
ATOM 776 O O . ALA A 1 96 ? -4.490 -5.306 -9.795 1.00 88.00 96 ALA A O 1
ATOM 777 N N . VAL A 1 97 ? -3.807 -7.418 -10.130 1.00 89.62 97 VAL A N 1
ATOM 778 C CA . VAL A 1 97 ? -3.443 -7.258 -11.533 1.00 89.62 97 VAL A CA 1
ATOM 779 C C . VAL A 1 97 ? -3.849 -8.480 -12.346 1.00 89.62 97 VAL A C 1
ATOM 781 O O . VAL A 1 97 ? -3.648 -9.618 -11.929 1.00 89.62 97 VAL A O 1
ATOM 784 N N . PHE A 1 98 ? -4.323 -8.250 -13.565 1.00 89.44 98 PHE A N 1
ATOM 785 C CA . PHE A 1 98 ? -4.584 -9.304 -14.543 1.00 89.44 98 PHE A CA 1
ATOM 786 C C . PHE A 1 98 ? -3.746 -9.092 -15.805 1.00 89.44 98 PHE A C 1
ATOM 788 O O . PHE A 1 98 ? -3.229 -8.003 -16.067 1.00 89.44 98 PHE A O 1
ATOM 795 N N . ARG A 1 99 ? -3.584 -10.156 -16.597 1.00 86.50 99 ARG A N 1
ATOM 796 C CA . ARG A 1 99 ? -2.967 -10.075 -17.925 1.00 86.50 99 ARG A CA 1
ATOM 797 C C . ARG A 1 99 ? -4.060 -10.004 -18.976 1.00 86.50 99 ARG A C 1
ATOM 799 O O . ARG A 1 99 ? -4.959 -10.841 -18.984 1.00 86.50 99 ARG A O 1
ATOM 806 N N . ASP A 1 100 ? -3.990 -9.009 -19.851 1.00 87.56 100 ASP A N 1
ATOM 807 C CA . ASP A 1 100 ? -4.910 -8.923 -20.981 1.00 87.56 100 ASP A CA 1
ATOM 808 C C . ASP A 1 100 ? -4.567 -9.940 -22.084 1.00 87.56 100 ASP A C 1
ATOM 810 O O . ASP A 1 100 ? -3.558 -10.647 -22.025 1.00 87.56 100 ASP A O 1
ATOM 814 N N . LYS A 1 101 ? -5.404 -10.000 -23.129 1.00 86.06 101 LYS A N 1
ATOM 815 C CA . LYS A 1 101 ? -5.197 -10.881 -24.296 1.00 86.06 101 LYS A CA 1
ATOM 816 C C . LYS A 1 101 ? -3.859 -10.642 -25.014 1.00 86.06 101 LYS A C 1
ATOM 818 O O . LYS A 1 101 ? -3.435 -11.479 -25.798 1.00 86.06 101 LYS A O 1
ATOM 823 N N . GLN A 1 102 ? -3.215 -9.501 -24.771 1.00 85.81 102 GLN A N 1
ATOM 824 C CA . GLN A 1 102 ? -1.936 -9.098 -25.357 1.00 85.81 102 GLN A CA 1
ATOM 825 C C . GLN A 1 102 ? -0.766 -9.345 -24.386 1.00 85.81 102 GLN A C 1
ATOM 827 O O . GLN A 1 102 ? 0.360 -8.936 -24.663 1.00 85.81 102 GLN A O 1
ATOM 832 N N . GLY A 1 103 ? -1.019 -9.984 -23.238 1.00 82.38 103 GLY A N 1
ATOM 833 C CA . GLY A 1 103 ? -0.025 -10.286 -22.210 1.00 82.38 103 GLY A CA 1
ATOM 834 C C . GLY A 1 103 ? 0.381 -9.091 -21.344 1.00 82.38 103 GLY A C 1
ATOM 835 O O . GLY A 1 103 ? 1.302 -9.221 -20.536 1.00 82.38 103 GLY A O 1
ATOM 836 N N . ARG A 1 104 ? -0.277 -7.932 -21.473 1.00 83.62 104 ARG A N 1
ATOM 837 C CA . ARG A 1 104 ? 0.040 -6.726 -20.694 1.00 83.62 104 ARG A CA 1
ATOM 838 C C . ARG A 1 104 ? -0.585 -6.822 -19.309 1.00 83.62 104 ARG A C 1
ATOM 840 O O . ARG A 1 104 ? -1.757 -7.171 -19.179 1.00 83.62 104 ARG A O 1
ATOM 847 N N . GLN A 1 105 ? 0.189 -6.473 -18.283 1.00 84.94 105 GLN A N 1
ATOM 848 C CA . GLN A 1 105 ? -0.302 -6.393 -16.910 1.00 84.94 105 GLN A CA 1
ATOM 849 C C . GLN A 1 105 ? -1.142 -5.121 -16.746 1.00 84.94 105 GLN A C 1
ATOM 851 O O . GLN A 1 105 ? -0.672 -4.019 -17.034 1.00 84.94 105 GLN A O 1
ATOM 856 N N . LYS A 1 106 ? -2.390 -5.277 -16.306 1.00 87.69 106 LYS A N 1
ATOM 857 C CA . LYS A 1 106 ? -3.315 -4.178 -16.022 1.00 87.69 106 LYS A CA 1
ATOM 858 C C . LYS A 1 106 ? -3.846 -4.298 -14.596 1.00 87.69 106 LYS A C 1
ATOM 860 O O . LYS A 1 106 ? -3.990 -5.422 -14.116 1.00 87.69 106 LYS A O 1
ATOM 865 N N . PRO A 1 107 ? -4.115 -3.166 -13.924 1.00 90.62 107 PRO A N 1
ATOM 866 C CA . PRO A 1 107 ? -4.794 -3.184 -12.637 1.00 90.62 107 PRO A CA 1
ATOM 867 C C . PRO A 1 107 ? -6.184 -3.789 -12.804 1.00 90.62 107 PRO A C 1
ATOM 869 O O . PRO A 1 107 ? -6.878 -3.473 -13.774 1.00 90.62 107 PRO A O 1
ATOM 872 N N . ASP A 1 108 ? -6.571 -4.633 -11.859 1.00 92.00 108 ASP A N 1
ATOM 873 C CA . ASP A 1 108 ? -7.941 -5.122 -11.758 1.00 92.00 108 ASP A CA 1
ATOM 874 C C . ASP A 1 108 ? -8.907 -3.952 -11.470 1.00 92.00 108 ASP A C 1
ATOM 876 O O . ASP A 1 108 ? -8.512 -3.018 -10.760 1.00 92.00 108 ASP A O 1
ATOM 880 N N . PRO A 1 109 ? -10.130 -3.922 -12.033 1.00 87.94 109 PRO A N 1
ATOM 881 C CA . PRO A 1 109 ? -11.093 -2.850 -11.769 1.00 87.94 109 PRO A CA 1
ATOM 882 C C . PRO A 1 109 ? -11.433 -2.657 -10.286 1.00 87.94 109 PRO A C 1
ATOM 884 O O . PRO A 1 109 ? -11.720 -1.527 -9.894 1.00 87.94 109 PRO A O 1
ATOM 887 N N . GLU A 1 110 ? -11.371 -3.706 -9.465 1.00 90.62 110 GLU A N 1
ATOM 888 C CA . GLU A 1 110 ? -11.632 -3.617 -8.021 1.00 90.62 110 GLU A CA 1
ATOM 889 C C . GLU A 1 110 ? -10.365 -3.267 -7.221 1.00 90.62 110 GLU A C 1
ATOM 891 O O . GLU A 1 110 ? -10.427 -3.004 -6.020 1.00 90.62 110 GLU A O 1
ATOM 896 N N . SER A 1 111 ? -9.196 -3.213 -7.872 1.00 93.31 111 SER A N 1
ATOM 897 C CA . SER A 1 111 ? -7.958 -2.805 -7.212 1.00 93.31 111 SER A CA 1
ATOM 898 C C . SER A 1 111 ? -7.944 -1.304 -6.906 1.00 93.31 111 SER A C 1
ATOM 900 O O . SER A 1 111 ? -8.235 -0.442 -7.742 1.00 93.31 111 SER A O 1
ATOM 902 N N . VAL A 1 112 ? -7.520 -0.963 -5.694 1.00 95.69 112 VAL A N 1
ATOM 903 C CA . VAL A 1 112 ? -7.372 0.421 -5.249 1.00 95.69 112 VAL A CA 1
ATOM 904 C C . VAL A 1 112 ? -5.941 0.888 -5.475 1.00 95.69 112 VAL A C 1
ATOM 906 O O . VAL A 1 112 ? -4.972 0.272 -5.032 1.00 95.69 112 VAL A O 1
ATOM 909 N N . LYS A 1 113 ? -5.801 2.061 -6.093 1.00 95.25 113 LYS A N 1
ATOM 910 C CA . LYS A 1 113 ? -4.524 2.775 -6.215 1.00 95.25 113 LYS A CA 1
ATOM 911 C C . LYS A 1 113 ? -4.221 3.540 -4.930 1.00 95.25 113 LYS A C 1
ATOM 913 O O . LYS A 1 113 ? -4.639 4.688 -4.770 1.00 95.25 113 LYS A O 1
ATOM 918 N N . VAL A 1 114 ? -3.475 2.918 -4.023 1.00 95.00 114 VAL A N 1
ATOM 919 C CA . VAL A 1 114 ? -3.070 3.526 -2.745 1.00 95.00 114 VAL A CA 1
ATOM 920 C C . VAL A 1 114 ? -2.101 4.682 -2.964 1.00 95.00 114 VAL A C 1
ATOM 922 O O . VAL A 1 114 ? -2.275 5.758 -2.388 1.00 95.00 114 VAL A O 1
ATOM 925 N N . ILE A 1 115 ? -1.129 4.487 -3.854 1.00 94.75 115 ILE A N 1
ATOM 926 C CA . ILE A 1 115 ? -0.205 5.519 -4.335 1.00 94.75 115 ILE A CA 1
ATOM 927 C C . ILE A 1 115 ? -0.181 5.435 -5.855 1.00 94.75 115 ILE A C 1
ATOM 929 O O . ILE A 1 115 ? -0.095 4.348 -6.420 1.00 94.75 115 ILE A O 1
ATOM 933 N N . ASN A 1 116 ? -0.248 6.578 -6.529 1.00 94.44 116 ASN A N 1
ATOM 934 C CA . ASN A 1 116 ? -0.140 6.646 -7.978 1.00 94.44 116 ASN A CA 1
ATOM 935 C C . ASN A 1 116 ? 0.633 7.896 -8.399 1.00 94.44 116 ASN A C 1
ATOM 937 O O . ASN A 1 116 ? 0.206 9.025 -8.150 1.00 94.44 116 ASN A O 1
ATOM 941 N N . MET A 1 117 ? 1.758 7.684 -9.065 1.00 92.19 117 MET A N 1
ATOM 942 C CA . MET A 1 117 ? 2.620 8.694 -9.650 1.00 92.19 117 MET A CA 1
ATOM 943 C C . MET A 1 117 ? 2.658 8.508 -11.160 1.00 92.19 117 MET A C 1
ATOM 945 O O . MET A 1 117 ? 3.012 7.437 -11.651 1.00 92.19 117 MET A O 1
ATOM 949 N N . ASN A 1 118 ? 2.362 9.584 -11.881 1.00 89.94 118 ASN A N 1
ATOM 950 C CA . ASN A 1 118 ? 2.554 9.670 -13.320 1.00 89.94 118 ASN A CA 1
ATOM 951 C C . ASN A 1 118 ? 3.266 10.990 -13.646 1.00 89.94 118 ASN A C 1
ATOM 953 O O . ASN A 1 118 ? 2.717 12.082 -13.451 1.00 89.94 118 ASN A O 1
ATOM 957 N N . GLY A 1 119 ? 4.524 10.894 -14.073 1.00 86.69 119 GLY A N 1
ATOM 958 C CA . GLY A 1 119 ? 5.410 12.040 -14.244 1.00 86.69 119 GLY A CA 1
ATOM 959 C C . GLY A 1 119 ? 5.667 12.752 -12.913 1.00 86.69 119 GLY A C 1
ATOM 960 O O . GLY A 1 119 ? 6.149 12.157 -11.952 1.00 86.69 119 GLY A O 1
ATOM 961 N N . ALA A 1 120 ? 5.350 14.047 -12.854 1.00 84.44 120 ALA A N 1
ATOM 962 C CA . ALA A 1 120 ? 5.498 14.867 -11.647 1.00 84.44 120 ALA A CA 1
ATOM 963 C C . ALA A 1 120 ? 4.284 14.812 -10.698 1.00 84.44 120 ALA A C 1
ATOM 965 O O . ALA A 1 120 ? 4.364 15.286 -9.561 1.00 84.44 120 ALA A O 1
ATOM 966 N N . LYS A 1 121 ? 3.147 14.271 -11.154 1.00 89.31 121 LYS A N 1
ATOM 967 C CA . LYS A 1 121 ? 1.905 14.235 -10.375 1.00 89.31 121 LYS A CA 1
ATOM 968 C C . LYS A 1 121 ? 1.897 12.992 -9.497 1.00 89.31 121 LYS A C 1
ATOM 970 O O . LYS A 1 121 ? 1.930 11.882 -10.017 1.00 89.31 121 LYS A O 1
ATOM 975 N N . ILE A 1 122 ? 1.827 13.193 -8.181 1.00 91.25 122 ILE A N 1
ATOM 976 C CA . ILE A 1 122 ? 1.649 12.129 -7.188 1.00 91.25 122 ILE A CA 1
ATOM 977 C C . ILE A 1 122 ? 0.264 12.294 -6.577 1.00 91.25 122 ILE A C 1
ATOM 979 O O . ILE A 1 122 ? -0.097 13.365 -6.094 1.00 91.25 122 ILE A O 1
ATOM 983 N N . THR A 1 123 ? -0.497 11.215 -6.617 1.00 92.12 123 THR A N 1
ATOM 984 C CA . THR A 1 123 ? -1.833 11.073 -6.050 1.00 92.12 123 THR A CA 1
ATOM 985 C C . THR A 1 123 ? -1.827 9.893 -5.089 1.00 92.12 123 THR A C 1
ATOM 987 O O . THR A 1 123 ? -0.951 9.030 -5.146 1.00 92.12 123 THR A O 1
ATOM 990 N N . GLY A 1 124 ? -2.799 9.858 -4.192 1.00 91.56 124 GLY A N 1
ATOM 991 C CA . GLY A 1 124 ? -2.976 8.728 -3.293 1.00 91.56 124 GLY A CA 1
ATOM 992 C C . GLY A 1 124 ? -4.428 8.605 -2.885 1.00 91.56 124 GLY A C 1
ATOM 993 O O . GLY A 1 124 ? -5.233 9.472 -3.236 1.00 91.56 124 GLY A O 1
ATOM 994 N N . THR A 1 125 ? -4.731 7.527 -2.181 1.00 93.62 125 THR A N 1
ATOM 995 C CA . THR A 1 125 ? -6.099 7.072 -1.916 1.00 93.62 125 THR A CA 1
ATOM 996 C C . THR A 1 125 ? -6.885 7.955 -0.940 1.00 93.62 125 THR A C 1
ATOM 998 O O . THR A 1 125 ? -6.389 8.959 -0.420 1.00 93.62 125 THR A O 1
ATOM 1001 N N . THR A 1 126 ? -8.144 7.584 -0.727 1.00 93.44 126 THR A N 1
ATOM 1002 C CA . THR A 1 126 ? -9.085 8.210 0.201 1.00 93.44 126 THR A CA 1
ATOM 1003 C C . THR A 1 126 ? -9.069 7.499 1.556 1.00 93.44 126 THR A C 1
ATOM 1005 O O . THR A 1 126 ? -8.652 6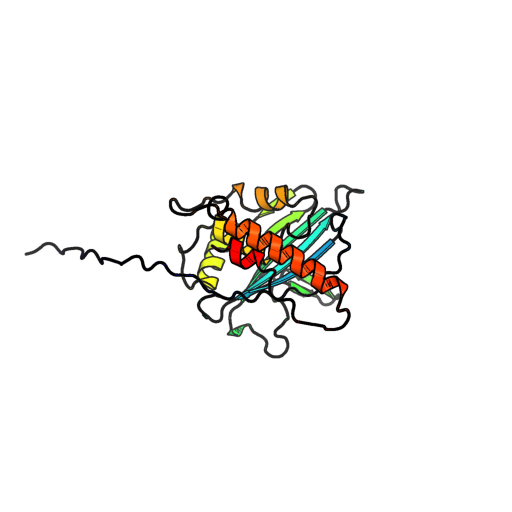.346 1.665 1.00 93.44 126 THR A O 1
ATOM 1008 N N . ALA A 1 127 ? -9.566 8.175 2.596 1.00 93.06 127 ALA A N 1
ATOM 1009 C CA . ALA A 1 127 ? -9.712 7.566 3.919 1.00 93.06 127 ALA A CA 1
ATOM 1010 C C . ALA A 1 127 ? -10.708 6.395 3.920 1.00 93.06 127 ALA A C 1
ATOM 1012 O O . ALA A 1 127 ? -10.506 5.433 4.649 1.00 93.06 127 ALA A O 1
ATOM 1013 N N . LYS A 1 128 ? -11.744 6.459 3.070 1.00 94.38 128 LYS A N 1
ATOM 1014 C CA . LYS A 1 128 ? -12.764 5.412 2.948 1.00 94.38 128 LYS A CA 1
ATOM 1015 C C . LYS A 1 128 ? -12.152 4.075 2.522 1.00 94.38 128 LYS A C 1
ATOM 1017 O O . LYS A 1 128 ? -12.336 3.085 3.211 1.00 94.38 128 LYS A O 1
ATOM 1022 N N . ASN A 1 129 ? -11.350 4.077 1.457 1.00 94.62 129 ASN A N 1
ATOM 1023 C CA . ASN A 1 129 ? -10.715 2.855 0.959 1.00 94.62 129 ASN A CA 1
ATOM 1024 C C . ASN A 1 129 ? -9.755 2.241 1.994 1.00 94.62 129 ASN A C 1
ATOM 1026 O O . ASN A 1 129 ? -9.584 1.032 2.061 1.00 94.62 129 ASN A O 1
ATOM 1030 N N . LEU A 1 130 ? -9.098 3.081 2.800 1.00 94.38 130 LEU A N 1
ATOM 1031 C CA . LEU A 1 130 ? -8.213 2.612 3.866 1.00 94.38 130 LEU A CA 1
ATOM 1032 C C . LEU A 1 130 ? -8.994 2.046 5.059 1.00 94.38 130 LEU A C 1
ATOM 1034 O O . LEU A 1 130 ? -8.534 1.084 5.659 1.00 94.38 130 LEU A O 1
ATOM 1038 N N . ALA A 1 131 ? -10.160 2.605 5.386 1.00 93.19 131 ALA A N 1
ATOM 1039 C CA . ALA A 1 131 ? -11.048 2.035 6.398 1.00 93.19 131 ALA A CA 1
ATOM 1040 C C . ALA A 1 131 ? -11.587 0.660 5.964 1.00 93.19 131 ALA A C 1
ATOM 1042 O O . ALA A 1 131 ? -11.640 -0.254 6.775 1.00 93.19 131 ALA A O 1
ATOM 1043 N N . GLU A 1 132 ? -11.891 0.479 4.675 1.00 94.06 132 GLU A N 1
ATOM 1044 C CA . GLU A 1 132 ? -12.273 -0.830 4.122 1.00 94.06 132 GLU A CA 1
ATOM 1045 C C . GLU A 1 132 ? -11.136 -1.861 4.275 1.00 94.06 132 GLU A C 1
ATOM 1047 O O . GLU A 1 132 ? -11.381 -3.011 4.628 1.00 94.06 132 GLU A O 1
ATOM 1052 N N . PHE A 1 133 ? -9.870 -1.466 4.091 1.00 94.25 133 PHE A N 1
ATOM 1053 C CA . PHE A 1 133 ? -8.730 -2.360 4.350 1.00 94.25 133 PHE A CA 1
ATOM 1054 C C . PHE A 1 133 ? -8.547 -2.708 5.821 1.00 94.25 133 PHE A C 1
ATOM 1056 O O . PHE A 1 133 ? -8.146 -3.828 6.135 1.00 94.25 133 PHE A O 1
ATOM 1063 N N . GLU A 1 134 ? -8.812 -1.757 6.712 1.00 93.62 134 GLU A N 1
ATOM 1064 C CA . GLU A 1 134 ? -8.795 -2.001 8.148 1.00 93.62 134 GLU A CA 1
ATOM 1065 C C . GLU A 1 134 ? -9.843 -3.049 8.526 1.00 93.62 134 GLU A C 1
ATOM 1067 O O . GLU A 1 134 ? -9.511 -4.054 9.150 1.00 93.62 134 GLU A O 1
ATOM 1072 N N . GLU A 1 135 ? -11.082 -2.854 8.082 1.00 92.81 135 GLU A N 1
ATOM 1073 C CA . GLU A 1 135 ? -12.180 -3.777 8.350 1.00 92.81 135 GLU A CA 1
ATOM 1074 C C . GLU A 1 135 ? -11.882 -5.173 7.800 1.00 92.81 135 GLU A C 1
ATOM 1076 O O . GLU A 1 135 ? -12.052 -6.160 8.512 1.00 92.81 135 GLU A O 1
ATOM 1081 N N . MET A 1 136 ? -11.328 -5.262 6.590 1.00 89.75 136 MET A N 1
ATOM 1082 C CA . MET A 1 136 ? -10.926 -6.541 6.005 1.00 89.75 136 MET A CA 1
ATOM 1083 C C . MET A 1 136 ? -9.819 -7.231 6.805 1.00 89.75 136 MET A C 1
ATOM 1085 O O . MET A 1 136 ? -9.880 -8.440 7.006 1.00 89.75 136 MET A O 1
ATOM 1089 N N . LEU A 1 137 ? -8.795 -6.507 7.262 1.00 89.62 137 LEU A N 1
ATOM 1090 C CA . LEU A 1 137 ? -7.679 -7.111 7.996 1.00 89.62 137 LEU A CA 1
ATOM 1091 C C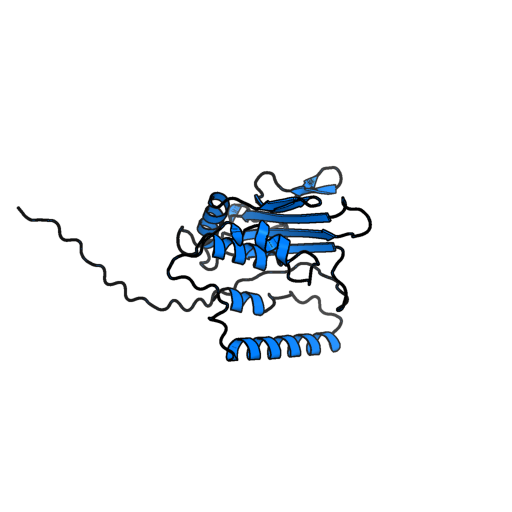 . LEU A 1 137 ? -8.042 -7.463 9.439 1.00 89.62 137 LEU A C 1
ATOM 1093 O O . LEU A 1 137 ? -7.592 -8.493 9.940 1.00 89.62 137 LEU A O 1
ATOM 1097 N N . PHE A 1 138 ? -8.816 -6.619 10.115 1.00 90.12 138 PHE A N 1
ATOM 1098 C CA . PHE A 1 138 ? -9.038 -6.710 11.559 1.00 90.12 138 PHE A CA 1
ATOM 1099 C C . PHE A 1 138 ? -10.461 -7.135 11.940 1.00 90.12 138 PHE A C 1
ATOM 1101 O O . PHE A 1 138 ? -10.730 -7.355 13.120 1.00 90.12 138 PHE A O 1
ATOM 1108 N N . GLY A 1 139 ? -11.367 -7.283 10.971 1.00 86.75 139 GLY A N 1
ATOM 1109 C CA . GLY A 1 139 ? -12.762 -7.672 11.202 1.00 86.75 139 GLY A CA 1
ATOM 1110 C C . GLY A 1 139 ? -13.602 -6.562 11.834 1.00 86.75 139 GLY A C 1
ATOM 1111 O O . GLY A 1 139 ? -14.659 -6.830 12.400 1.00 86.75 139 GLY A O 1
ATOM 1112 N N . GLY A 1 140 ? -13.115 -5.321 11.797 1.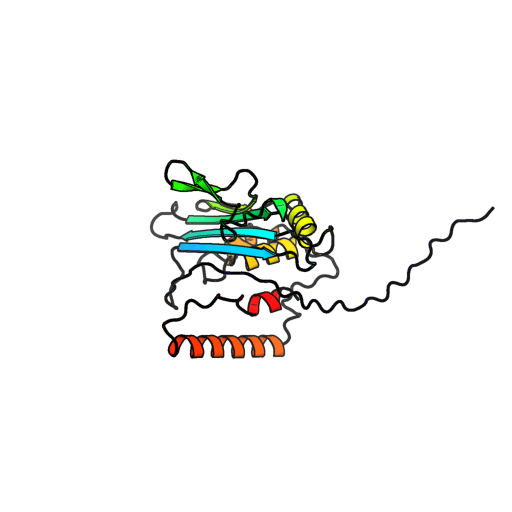00 86.12 140 GLY A N 1
ATOM 1113 C CA . GLY A 1 140 ? -13.797 -4.156 12.344 1.00 86.12 140 GLY A CA 1
ATOM 1114 C C . GLY A 1 140 ? -13.021 -2.864 12.107 1.00 86.12 140 GLY A C 1
ATOM 1115 O O . GLY A 1 140 ? -11.857 -2.882 11.717 1.00 86.12 140 GLY A O 1
ATOM 1116 N N . SER A 1 141 ? -13.676 -1.736 12.363 1.00 88.44 141 SER A N 1
ATOM 1117 C CA . SER A 1 141 ? -13.118 -0.393 12.170 1.00 88.44 141 SER A CA 1
ATOM 1118 C C . SER A 1 141 ? -12.661 0.248 13.483 1.00 88.44 141 SER A C 1
ATOM 1120 O O . SER A 1 141 ? -13.305 0.050 14.517 1.00 88.44 141 SER A O 1
ATOM 1122 N N . GLY A 1 142 ? -11.651 1.118 13.431 1.00 86.31 142 GLY A N 1
ATOM 1123 C CA . GLY A 1 142 ? -11.214 1.937 14.569 1.00 86.31 142 GLY A CA 1
ATOM 1124 C C . GLY A 1 142 ? -10.176 1.281 15.486 1.00 86.31 142 GLY A C 1
ATOM 1125 O O . GLY A 1 142 ? -9.925 1.793 16.577 1.00 86.31 142 GLY A O 1
ATOM 1126 N N . TRP A 1 143 ? -9.569 0.181 15.049 1.00 87.81 143 TRP A N 1
ATOM 1127 C CA . TRP A 1 143 ? -8.373 -0.414 15.644 1.00 87.81 143 TRP A CA 1
ATOM 1128 C C . TRP A 1 143 ? -7.125 0.427 15.384 1.00 87.81 143 TRP A C 1
ATOM 1130 O O . TRP A 1 143 ? -6.296 0.588 16.278 1.00 87.81 143 TRP A O 1
ATOM 1140 N N . LEU A 1 144 ? -6.994 0.949 14.165 1.00 90.00 144 LEU A N 1
ATOM 1141 C CA . LEU A 1 144 ? -5.869 1.741 13.692 1.00 90.00 144 LEU A CA 1
ATOM 1142 C C . LEU A 1 144 ? -6.379 2.998 12.998 1.00 90.00 144 LEU A C 1
ATOM 1144 O O . LEU A 1 144 ? -7.342 2.975 12.232 1.00 90.00 144 LEU A O 1
ATOM 1148 N N . SER A 1 145 ? -5.681 4.113 13.182 1.00 91.69 145 SER A N 1
ATOM 1149 C CA . SER A 1 145 ? -5.958 5.290 12.371 1.00 91.69 145 SER A CA 1
ATOM 1150 C C . SER A 1 145 ? -5.702 5.018 10.897 1.00 91.69 145 SER A C 1
ATOM 1152 O O . SER A 1 145 ? -4.819 4.254 10.495 1.00 91.69 145 SER A O 1
ATOM 1154 N N . THR A 1 146 ? -6.410 5.767 10.057 1.00 93.31 146 THR A N 1
ATOM 1155 C CA . THR A 1 146 ? -6.215 5.767 8.606 1.00 93.31 146 THR A CA 1
ATOM 1156 C C . THR A 1 146 ? -4.747 5.970 8.211 1.00 93.31 146 THR A C 1
ATOM 1158 O O . THR A 1 146 ? -4.283 5.396 7.225 1.00 93.31 146 THR A O 1
ATOM 1161 N N . LEU A 1 147 ? -3.988 6.761 8.984 1.00 91.94 147 LEU A N 1
ATOM 1162 C CA . LEU A 1 147 ? -2.564 6.965 8.734 1.00 91.94 147 LEU A CA 1
ATOM 1163 C C . LEU A 1 147 ? -1.747 5.692 8.990 1.00 91.94 147 LEU A C 1
ATOM 1165 O O . LEU A 1 147 ? -0.895 5.354 8.167 1.00 91.94 147 LEU A O 1
ATOM 1169 N N . LYS A 1 148 ? -2.007 4.979 10.092 1.00 90.75 148 LYS A N 1
ATOM 1170 C CA . LYS A 1 148 ? -1.334 3.712 10.414 1.00 90.75 148 LYS A CA 1
ATOM 1171 C C . LYS A 1 148 ? -1.669 2.625 9.401 1.00 90.75 148 LYS A C 1
ATOM 1173 O O . LYS A 1 148 ? -0.761 1.930 8.955 1.00 90.75 148 LYS A O 1
ATOM 1178 N N . VAL A 1 149 ? -2.921 2.539 8.951 1.00 92.81 149 VAL A N 1
ATOM 1179 C CA . VAL A 1 149 ? -3.315 1.603 7.884 1.00 92.81 149 VAL A CA 1
ATOM 1180 C C . VAL A 1 149 ? -2.595 1.933 6.575 1.00 92.81 149 VAL A C 1
ATOM 1182 O O . VAL A 1 149 ? -2.036 1.045 5.936 1.00 92.81 149 VAL A O 1
ATOM 1185 N N . PHE A 1 150 ? -2.519 3.215 6.195 1.00 94.44 150 PHE A N 1
ATOM 1186 C CA . PHE A 1 150 ? -1.735 3.638 5.030 1.00 94.44 150 PHE A CA 1
ATOM 1187 C C . PHE A 1 150 ? -0.258 3.240 5.153 1.00 94.44 150 PHE A C 1
ATOM 1189 O O . PHE A 1 150 ? 0.313 2.715 4.199 1.00 94.44 150 PHE A O 1
ATOM 1196 N N . GLN A 1 151 ? 0.362 3.482 6.310 1.00 91.62 151 GLN A N 1
ATOM 1197 C CA . GLN A 1 151 ? 1.755 3.113 6.567 1.00 91.62 151 GLN A CA 1
ATOM 1198 C C . GLN A 1 151 ? 1.960 1.600 6.482 1.00 91.62 151 GLN A C 1
ATOM 1200 O O . GLN A 1 151 ? 2.869 1.161 5.782 1.00 91.62 151 GLN A O 1
ATOM 1205 N N . LEU A 1 152 ? 1.093 0.813 7.123 1.00 91.94 152 LEU A N 1
ATOM 1206 C CA . LEU A 1 152 ? 1.118 -0.648 7.086 1.00 91.94 152 LEU A CA 1
ATOM 1207 C C . LEU A 1 152 ? 1.082 -1.159 5.645 1.00 91.94 152 LEU A C 1
ATOM 1209 O O . LEU A 1 152 ? 1.945 -1.930 5.237 1.00 91.94 152 LEU A O 1
ATOM 1213 N N . VAL A 1 153 ? 0.128 -0.672 4.853 1.00 93.19 153 VAL A N 1
ATOM 1214 C CA . VAL A 1 153 ? -0.040 -1.055 3.449 1.00 93.19 153 VAL A CA 1
ATOM 1215 C C . VAL A 1 153 ? 1.153 -0.616 2.594 1.00 93.19 153 VAL A C 1
ATOM 1217 O O . VAL A 1 153 ? 1.651 -1.395 1.783 1.00 93.19 153 VAL A O 1
ATOM 1220 N N . ALA A 1 154 ? 1.654 0.608 2.778 1.00 91.50 154 ALA A N 1
ATOM 1221 C CA . ALA A 1 154 ? 2.812 1.107 2.038 1.00 91.50 154 ALA A CA 1
ATOM 1222 C C . ALA A 1 154 ? 4.087 0.309 2.357 1.00 91.50 154 ALA A C 1
ATOM 1224 O O . ALA A 1 154 ? 4.853 -0.020 1.449 1.00 91.50 154 ALA A O 1
ATOM 1225 N N . PHE A 1 155 ? 4.306 -0.041 3.625 1.00 90.19 155 PHE A N 1
ATOM 1226 C CA . PHE A 1 155 ? 5.461 -0.828 4.048 1.00 90.19 155 PHE A CA 1
ATOM 1227 C C . PHE A 1 155 ? 5.347 -2.298 3.646 1.00 90.19 155 PHE A C 1
ATOM 1229 O O . PHE A 1 155 ? 6.325 -2.858 3.151 1.00 90.19 155 PHE A O 1
ATOM 1236 N N . ALA A 1 156 ? 4.163 -2.902 3.764 1.00 90.12 156 ALA A N 1
ATOM 1237 C CA . ALA A 1 156 ? 3.902 -4.251 3.266 1.00 90.12 156 ALA A CA 1
ATOM 1238 C C . ALA A 1 156 ? 4.073 -4.330 1.741 1.00 90.12 156 ALA A C 1
ATOM 1240 O O . ALA A 1 156 ? 4.598 -5.313 1.225 1.00 90.12 156 ALA A O 1
ATOM 1241 N N . GLY A 1 157 ? 3.716 -3.266 1.018 1.00 87.25 157 GLY A N 1
ATOM 1242 C CA . GLY A 1 157 ? 4.006 -3.090 -0.405 1.00 87.25 157 GLY A CA 1
ATOM 1243 C C . GLY A 1 157 ? 5.451 -2.723 -0.728 1.00 87.25 157 GLY A C 1
ATOM 1244 O O . GLY A 1 157 ? 5.765 -2.477 -1.887 1.00 87.25 157 GLY A O 1
ATOM 1245 N N . THR A 1 158 ? 6.352 -2.673 0.259 1.00 86.50 158 THR A N 1
ATOM 1246 C CA . THR A 1 158 ? 7.785 -2.354 0.105 1.00 86.50 158 THR A CA 1
ATOM 1247 C C . THR A 1 158 ? 8.080 -0.978 -0.506 1.00 86.50 158 THR A C 1
ATOM 1249 O O . THR A 1 158 ? 9.173 -0.741 -1.023 1.00 86.50 158 THR A O 1
ATOM 1252 N N . VAL A 1 159 ? 7.136 -0.037 -0.427 1.00 86.56 159 VAL A N 1
ATOM 1253 C CA . VAL A 1 159 ? 7.310 1.303 -0.998 1.00 86.56 159 VAL A CA 1
ATOM 1254 C C . VAL A 1 159 ? 8.444 2.037 -0.297 1.00 86.56 159 VAL A C 1
ATOM 1256 O O . VAL A 1 159 ? 8.414 2.238 0.918 1.00 86.56 159 VAL A O 1
ATOM 1259 N N . GLY A 1 160 ? 9.430 2.503 -1.061 1.00 82.19 160 GLY A N 1
ATOM 1260 C CA . GLY A 1 160 ? 10.553 3.249 -0.502 1.00 82.19 160 GLY A CA 1
ATOM 1261 C C . GLY A 1 160 ? 11.624 2.369 0.139 1.00 82.19 160 GLY A C 1
ATOM 1262 O O . GLY A 1 160 ? 12.577 2.905 0.716 1.00 82.19 160 GLY A O 1
ATOM 1263 N N . HIS A 1 161 ? 11.457 1.045 0.084 1.00 82.50 161 HIS A N 1
ATOM 1264 C CA . HIS A 1 161 ? 12.355 0.113 0.738 1.00 82.50 161 HIS A CA 1
ATOM 1265 C C . HIS A 1 161 ? 13.701 -0.006 0.008 1.00 82.50 161 HIS A C 1
ATOM 1267 O O . HIS A 1 161 ? 14.752 -0.084 0.642 1.00 82.50 161 HIS A O 1
ATOM 1273 N N . TYR A 1 162 ? 13.693 0.045 -1.319 1.00 79.81 162 TYR A N 1
ATOM 1274 C CA . TYR A 1 162 ? 14.865 -0.235 -2.145 1.00 79.81 162 TYR A CA 1
ATOM 1275 C C . TYR A 1 162 ? 15.708 1.015 -2.429 1.00 79.81 162 TYR A C 1
ATOM 1277 O O . TYR A 1 162 ? 16.398 1.074 -3.442 1.00 79.81 162 TYR A O 1
ATOM 1285 N N . ASN A 1 163 ? 15.664 2.022 -1.550 1.00 79.62 163 ASN A N 1
ATOM 1286 C CA . ASN A 1 163 ? 16.321 3.321 -1.734 1.00 79.62 163 ASN A CA 1
ATOM 1287 C C . ASN A 1 163 ? 15.907 4.025 -3.041 1.00 79.62 163 ASN A C 1
ATOM 1289 O O . ASN A 1 163 ? 16.728 4.568 -3.780 1.00 79.62 163 ASN A O 1
ATOM 1293 N N . GLU A 1 164 ? 14.609 4.033 -3.346 1.00 83.19 164 GLU A N 1
ATOM 1294 C CA . GLU A 1 164 ? 14.074 4.752 -4.499 1.00 83.19 164 GLU A CA 1
ATOM 1295 C C . GLU A 1 164 ? 14.294 6.266 -4.377 1.00 83.19 164 GLU A C 1
ATOM 1297 O O . GLU A 1 164 ? 14.015 6.882 -3.344 1.00 83.19 164 GLU A O 1
ATOM 1302 N N . ALA A 1 165 ? 14.695 6.897 -5.484 1.00 83.19 165 ALA A N 1
ATOM 1303 C CA . ALA A 1 165 ? 15.013 8.325 -5.541 1.00 83.19 165 ALA A CA 1
ATOM 1304 C C . ALA A 1 165 ? 13.874 9.237 -5.041 1.00 83.19 165 ALA A C 1
ATOM 1306 O O . ALA A 1 165 ? 14.126 10.313 -4.505 1.00 83.19 165 ALA A O 1
ATOM 1307 N N . LEU A 1 166 ? 12.616 8.816 -5.215 1.00 83.75 166 LEU A N 1
ATOM 1308 C CA . LEU A 1 166 ? 11.432 9.603 -4.867 1.00 83.75 166 LEU A CA 1
ATOM 1309 C C . LEU A 1 166 ? 10.690 9.102 -3.619 1.00 83.75 166 LEU A C 1
ATOM 1311 O O . LEU A 1 166 ? 9.566 9.553 -3.384 1.00 83.75 166 LEU A O 1
ATOM 1315 N N . ARG A 1 167 ? 11.284 8.226 -2.787 1.00 84.25 167 ARG A N 1
ATOM 1316 C CA . ARG A 1 167 ? 10.570 7.606 -1.646 1.00 84.25 167 ARG A CA 1
ATOM 1317 C C . ARG A 1 167 ? 9.866 8.626 -0.751 1.00 84.25 167 ARG A C 1
ATOM 1319 O O . ARG A 1 167 ? 8.705 8.457 -0.389 1.00 84.25 167 ARG A O 1
ATOM 1326 N N . GLY A 1 168 ? 10.563 9.718 -0.421 1.00 84.75 168 GLY A N 1
ATOM 1327 C CA . GLY A 1 168 ? 10.057 10.734 0.498 1.00 84.75 168 GLY A CA 1
ATOM 1328 C C . GLY A 1 168 ? 8.833 11.447 -0.067 1.00 84.75 168 GLY A C 1
ATOM 1329 O O . GLY A 1 168 ? 7.846 11.630 0.639 1.00 84.75 168 GLY A O 1
ATOM 1330 N N . SER A 1 169 ? 8.867 11.806 -1.352 1.00 87.50 169 SER A N 1
ATOM 1331 C CA . SER A 1 169 ? 7.742 12.456 -2.025 1.00 87.50 169 SER A CA 1
ATOM 1332 C C . SER A 1 169 ? 6.565 11.508 -2.243 1.00 87.50 169 SER A C 1
ATOM 1334 O O . SER A 1 169 ? 5.425 11.947 -2.100 1.00 87.50 169 SER A O 1
ATOM 1336 N N . LEU A 1 170 ? 6.829 10.232 -2.553 1.00 88.56 170 LEU A N 1
ATOM 1337 C CA . LEU A 1 170 ? 5.795 9.209 -2.735 1.00 88.56 170 LEU A CA 1
ATOM 1338 C C . LEU A 1 170 ? 4.989 9.002 -1.452 1.00 88.56 170 LEU A C 1
ATOM 1340 O O . LEU A 1 170 ? 3.766 9.097 -1.486 1.00 88.56 170 LEU A O 1
ATOM 1344 N N . LEU A 1 171 ? 5.659 8.799 -0.315 1.00 89.88 171 LEU A N 1
ATOM 1345 C CA . LEU A 1 171 ? 4.977 8.577 0.962 1.00 89.88 171 LEU A CA 1
ATOM 1346 C C . LEU A 1 171 ? 4.273 9.846 1.469 1.00 89.88 171 LEU A C 1
ATOM 1348 O O . LEU A 1 171 ? 3.109 9.782 1.871 1.00 89.88 171 LEU A O 1
ATOM 1352 N N . LYS A 1 172 ? 4.939 11.009 1.392 1.00 90.00 172 LYS A N 1
ATOM 1353 C CA . LYS A 1 172 ? 4.372 12.298 1.831 1.00 90.00 172 LYS A CA 1
ATOM 1354 C C . LYS A 1 172 ? 3.092 12.661 1.086 1.00 90.00 172 LYS A C 1
ATOM 1356 O O . LYS A 1 172 ? 2.038 12.782 1.706 1.00 90.00 172 LYS A O 1
ATOM 1361 N N . LYS A 1 173 ? 3.171 12.756 -0.247 1.00 88.75 173 LYS A N 1
ATOM 1362 C CA . LYS A 1 173 ? 2.033 13.140 -1.100 1.00 88.75 173 LYS A CA 1
ATOM 1363 C C . LYS A 1 173 ? 1.016 12.010 -1.281 1.00 88.75 173 LYS A C 1
ATOM 1365 O O . LYS A 1 173 ? -0.153 12.274 -1.571 1.00 88.75 173 LYS A O 1
ATOM 1370 N N . GLY A 1 174 ? 1.451 10.759 -1.124 1.00 84.81 174 GLY A N 1
ATOM 1371 C CA . GLY A 1 174 ? 0.589 9.582 -1.170 1.00 84.81 174 GLY A CA 1
ATOM 1372 C C . GLY A 1 174 ? -0.428 9.583 -0.033 1.00 84.81 174 GLY A C 1
ATOM 1373 O O . GLY A 1 174 ? -1.629 9.529 -0.301 1.00 84.81 174 GLY A O 1
ATOM 1374 N N . GLY A 1 175 ? 0.029 9.738 1.213 1.00 85.38 175 GLY A N 1
ATOM 1375 C CA . GLY A 1 175 ? -0.867 9.645 2.369 1.00 85.38 175 GLY A CA 1
ATOM 1376 C C . GLY A 1 175 ? -0.380 10.273 3.673 1.00 85.38 175 GLY A C 1
ATOM 1377 O O . GLY A 1 175 ? -1.230 10.680 4.462 1.00 85.38 175 GLY A O 1
ATOM 1378 N N . LEU A 1 176 ? 0.933 10.426 3.905 1.00 87.69 176 LEU A N 1
ATOM 1379 C CA . LEU A 1 176 ? 1.415 10.894 5.217 1.00 87.69 176 LEU A CA 1
ATOM 1380 C C . LEU A 1 176 ? 0.958 12.317 5.568 1.00 87.69 176 LEU A C 1
ATOM 1382 O O . LEU A 1 176 ? 0.770 12.616 6.739 1.00 87.69 176 LEU A O 1
ATOM 1386 N N . GLU A 1 177 ? 0.774 13.191 4.578 1.00 88.69 177 GLU A N 1
ATOM 1387 C CA . GLU A 1 177 ? 0.283 14.561 4.804 1.00 88.69 177 GLU A CA 1
ATOM 1388 C C . GLU A 1 177 ? -1.254 14.645 4.854 1.00 88.69 177 GLU A C 1
ATOM 1390 O O . GLU A 1 177 ? -1.805 15.658 5.280 1.00 88.69 177 GLU A O 1
ATOM 1395 N N . LYS A 1 178 ? -1.960 13.596 4.410 1.00 89.44 178 LYS A N 1
ATOM 1396 C CA . LYS A 1 178 ? -3.425 13.597 4.263 1.00 89.44 178 LYS A CA 1
ATOM 1397 C C . LYS A 1 178 ? -4.153 13.065 5.488 1.00 89.44 178 LYS A C 1
ATOM 1399 O O . LYS A 1 178 ? -5.266 13.501 5.773 1.00 89.44 178 LYS A O 1
ATOM 1404 N N . PHE A 1 179 ? -3.557 12.095 6.169 1.00 91.44 179 PHE A N 1
ATOM 1405 C CA . PHE A 1 179 ? -4.199 11.371 7.260 1.00 91.44 179 PHE A CA 1
ATOM 1406 C C . PHE A 1 179 ? -3.579 11.740 8.604 1.00 91.44 179 PHE A C 1
ATOM 1408 O O . PHE A 1 179 ? -2.425 12.155 8.684 1.00 91.44 179 PHE A O 1
ATOM 1415 N N . LYS A 1 180 ? -4.367 11.599 9.671 1.00 89.88 180 LYS A N 1
ATOM 1416 C CA . LYS A 1 180 ? -3.960 11.915 11.043 1.00 89.88 180 LYS A CA 1
ATOM 1417 C C . LYS A 1 180 ? -3.994 10.650 11.894 1.00 89.88 180 LYS A C 1
ATOM 1419 O O . LYS A 1 180 ? -4.827 9.780 11.648 1.00 89.88 180 LYS A O 1
ATOM 1424 N N . LEU A 1 181 ? -3.102 10.586 12.880 1.00 88.38 181 LEU A N 1
ATOM 1425 C CA . LEU A 1 181 ? -3.133 9.570 13.932 1.00 88.38 181 LEU A CA 1
ATOM 1426 C C . LEU A 1 181 ? -4.324 9.797 14.863 1.00 88.38 181 LEU A C 1
ATOM 1428 O O . LEU A 1 181 ? -4.816 10.925 14.996 1.00 88.38 181 LEU A O 1
ATOM 1432 N N . PHE A 1 182 ? -4.751 8.740 15.547 1.00 87.62 182 PHE A N 1
ATOM 1433 C CA . PHE A 1 182 ? -5.604 8.905 16.718 1.00 87.62 182 PHE A CA 1
ATOM 1434 C C . PHE A 1 182 ? -4.818 9.527 17.875 1.00 87.62 182 PHE A C 1
ATOM 1436 O O . PHE A 1 182 ? -3.591 9.492 17.912 1.00 87.62 182 PHE A O 1
ATOM 1443 N N . LYS A 1 183 ? -5.536 10.133 18.829 1.00 83.56 183 LYS A N 1
ATOM 1444 C CA . LYS A 1 183 ? -4.930 10.901 19.929 1.00 83.56 183 LYS A CA 1
ATOM 1445 C C . LYS A 1 183 ? -3.954 10.073 20.775 1.00 83.56 183 LYS A C 1
ATOM 1447 O O . LYS A 1 183 ? -2.965 10.619 21.252 1.00 83.56 183 LYS A O 1
ATOM 1452 N N . ASP A 1 184 ? -4.243 8.786 20.929 1.00 81.50 184 ASP A N 1
ATOM 1453 C CA . ASP A 1 184 ? -3.481 7.869 21.778 1.00 81.50 184 ASP A CA 1
ATOM 1454 C C . ASP A 1 184 ? -2.482 7.010 20.978 1.00 81.50 184 ASP A C 1
ATOM 1456 O O . ASP A 1 184 ? -1.816 6.144 21.542 1.00 81.50 184 ASP A O 1
ATOM 1460 N N . GLU A 1 185 ? -2.364 7.234 19.667 1.00 80.44 185 GLU A N 1
ATOM 1461 C CA . GLU A 1 185 ? -1.427 6.511 18.811 1.00 80.44 185 GLU A CA 1
ATOM 1462 C C . GLU A 1 185 ? -0.083 7.230 18.702 1.00 80.44 185 GLU A C 1
ATOM 1464 O O . GLU A 1 185 ? -0.005 8.455 18.590 1.00 80.44 185 GLU A O 1
ATOM 1469 N N . THR A 1 186 ? 0.994 6.448 18.662 1.00 76.56 186 THR A N 1
ATOM 1470 C CA . THR A 1 186 ? 2.351 6.954 18.449 1.00 76.56 186 THR A CA 1
ATOM 1471 C C . THR A 1 186 ? 2.779 6.764 16.997 1.00 76.56 186 THR A C 1
ATOM 1473 O O . THR A 1 186 ? 2.355 5.843 16.294 1.00 76.56 186 THR A O 1
ATOM 1476 N N . ASP A 1 187 ? 3.685 7.619 16.532 1.00 68.69 187 ASP A N 1
ATOM 1477 C CA . ASP A 1 187 ? 4.289 7.518 15.203 1.00 68.69 187 ASP A CA 1
ATOM 1478 C C . ASP A 1 187 ? 5.373 6.426 15.111 1.00 68.69 187 ASP A C 1
ATOM 1480 O O . ASP A 1 187 ? 6.060 6.329 14.094 1.00 68.69 187 ASP A O 1
ATOM 1484 N N . GLY A 1 188 ? 5.547 5.616 16.164 1.00 61.12 188 GLY A N 1
ATOM 1485 C CA . GLY A 1 188 ? 6.548 4.548 16.264 1.00 61.12 188 GLY A CA 1
ATOM 1486 C C . GLY A 1 188 ? 7.997 5.039 16.388 1.00 61.12 188 GLY A C 1
ATOM 1487 O O . GLY A 1 188 ? 8.850 4.304 16.876 1.00 61.12 188 GLY A O 1
ATOM 1488 N N . LYS A 1 189 ? 8.291 6.301 16.041 1.00 58.81 189 LYS A N 1
ATOM 1489 C CA . LYS A 1 189 ? 9.650 6.873 16.096 1.00 58.81 189 LYS A CA 1
ATOM 1490 C C . LYS A 1 189 ? 10.188 7.021 17.511 1.00 58.81 189 LYS A C 1
ATOM 1492 O O . LYS A 1 189 ? 11.393 7.010 17.711 1.00 58.81 189 LYS A O 1
ATOM 1497 N N . SER A 1 190 ? 9.294 7.200 18.477 1.00 50.94 190 SER A N 1
ATOM 1498 C CA . SER A 1 190 ? 9.633 7.282 19.898 1.00 50.94 190 SER A CA 1
ATOM 1499 C C . SER A 1 190 ? 9.572 5.926 20.615 1.00 50.94 190 SER A C 1
ATOM 1501 O O . SER A 1 190 ? 10.059 5.818 21.740 1.00 50.94 190 SER A O 1
ATOM 1503 N N . ALA A 1 191 ? 8.979 4.903 19.984 1.00 47.81 191 ALA A N 1
ATOM 1504 C CA . ALA A 1 191 ? 8.772 3.575 20.564 1.00 47.81 191 ALA A CA 1
ATOM 1505 C C . ALA A 1 191 ? 9.914 2.592 20.256 1.00 47.81 191 ALA A C 1
ATOM 1507 O O . ALA A 1 191 ? 10.167 1.711 21.075 1.00 47.81 191 ALA A O 1
ATOM 1508 N N . LEU A 1 192 ? 10.637 2.784 19.144 1.00 48.19 192 LEU A N 1
ATOM 1509 C CA . LEU A 1 192 ? 11.937 2.152 18.894 1.00 48.19 192 LEU A CA 1
ATOM 1510 C C . LEU A 1 192 ? 12.941 2.702 19.911 1.00 48.19 192 LEU A C 1
ATOM 1512 O O . LEU A 1 192 ? 13.576 3.739 19.722 1.00 48.19 192 LEU A O 1
ATOM 1516 N N . ARG A 1 193 ? 13.022 2.050 21.070 1.00 51.75 193 ARG A N 1
ATOM 1517 C CA . ARG A 1 193 ? 14.078 2.328 22.044 1.00 51.75 193 ARG A CA 1
ATOM 1518 C C . ARG A 1 193 ? 15.403 1.871 21.436 1.00 51.75 193 ARG A C 1
ATOM 1520 O O . ARG A 1 193 ? 15.445 0.907 20.684 1.00 51.75 193 ARG A O 1
ATOM 1527 N N . THR A 1 194 ? 16.504 2.490 21.851 1.00 55.97 194 THR A N 1
ATOM 1528 C CA . THR A 1 194 ? 17.892 2.188 21.441 1.00 55.97 194 THR A CA 1
ATOM 1529 C C . THR A 1 194 ? 18.293 0.705 21.484 1.00 55.97 194 THR A C 1
ATOM 1531 O O . THR A 1 194 ? 19.312 0.339 20.906 1.00 55.97 194 THR A O 1
ATOM 1534 N N . ALA A 1 195 ? 17.542 -0.144 22.188 1.00 54.09 195 ALA A N 1
ATOM 1535 C CA . ALA A 1 195 ? 17.720 -1.592 22.193 1.00 54.09 195 ALA A CA 1
ATOM 1536 C C . ALA A 1 195 ? 17.207 -2.260 20.904 1.00 54.09 195 ALA A C 1
ATOM 1538 O O . ALA A 1 195 ? 17.895 -3.125 20.372 1.00 54.09 195 ALA A O 1
ATOM 1539 N N . ASP A 1 196 ? 16.064 -1.825 20.372 1.00 53.56 196 ASP A N 1
ATOM 1540 C CA . ASP A 1 196 ? 15.465 -2.388 19.156 1.00 53.56 196 ASP A CA 1
ATOM 1541 C C . ASP A 1 196 ? 16.250 -1.967 17.905 1.00 53.56 196 ASP A C 1
ATOM 1543 O O . ASP A 1 196 ? 16.443 -2.777 17.003 1.00 53.56 196 ASP A O 1
ATOM 1547 N N . ASP A 1 197 ? 16.802 -0.747 17.889 1.00 56.78 197 ASP A N 1
ATOM 1548 C CA . ASP A 1 197 ? 17.704 -0.279 16.824 1.00 56.78 197 ASP A CA 1
ATOM 1549 C C . ASP A 1 197 ? 19.020 -1.071 16.785 1.00 56.78 197 ASP A C 1
ATOM 1551 O O . ASP A 1 197 ? 19.546 -1.369 15.713 1.00 56.78 197 ASP A O 1
ATOM 1555 N N . LYS A 1 198 ? 19.558 -1.437 17.957 1.00 61.62 198 LYS A N 1
ATOM 1556 C CA . LYS A 1 198 ? 20.745 -2.300 18.052 1.00 61.62 198 LYS A CA 1
ATOM 1557 C C . LYS A 1 198 ? 20.442 -3.710 17.564 1.00 61.62 198 LYS A C 1
ATOM 1559 O O . LYS A 1 198 ? 21.219 -4.257 16.791 1.00 61.62 198 LYS A O 1
ATOM 1564 N N . LEU A 1 199 ? 19.298 -4.259 17.963 1.00 61.06 199 LEU A N 1
ATOM 1565 C CA . LEU A 1 199 ? 18.847 -5.580 17.534 1.00 61.06 199 LEU A CA 1
ATOM 1566 C C . LEU A 1 199 ? 18.624 -5.612 16.015 1.00 61.06 199 LEU A C 1
ATOM 1568 O O . LEU A 1 199 ? 19.038 -6.558 15.352 1.00 61.06 199 LEU A O 1
ATOM 1572 N N . LEU A 1 200 ? 18.064 -4.540 15.444 1.00 57.28 200 LEU A N 1
ATOM 1573 C CA . LEU A 1 200 ? 17.913 -4.379 14.000 1.00 57.28 200 LEU A CA 1
ATOM 1574 C C . LEU A 1 200 ? 19.272 -4.322 13.285 1.00 57.28 200 LEU A C 1
ATOM 1576 O O . LEU A 1 200 ? 19.472 -5.051 12.318 1.00 57.28 200 LEU A O 1
ATOM 1580 N N . ALA A 1 201 ? 20.219 -3.521 13.778 1.00 64.50 201 ALA A N 1
ATOM 1581 C CA . ALA A 1 201 ? 21.558 -3.423 13.196 1.00 64.50 201 ALA A CA 1
ATOM 1582 C C . ALA A 1 201 ? 22.337 -4.752 13.269 1.00 64.50 201 ALA A C 1
ATOM 1584 O O . ALA A 1 201 ? 23.055 -5.111 12.335 1.00 64.50 201 ALA A O 1
ATOM 1585 N N . GLU A 1 202 ? 22.178 -5.510 14.357 1.00 67.88 202 GLU A N 1
ATOM 1586 C CA . GLU A 1 202 ? 22.772 -6.842 14.519 1.00 67.88 202 GLU A CA 1
ATOM 1587 C C . GLU A 1 202 ? 22.169 -7.873 13.556 1.00 67.88 202 GLU A C 1
ATOM 1589 O O . GLU A 1 202 ? 22.891 -8.716 13.019 1.00 67.88 202 GLU A O 1
ATOM 1594 N N . LEU A 1 203 ? 20.860 -7.809 13.308 1.00 60.75 203 LEU A N 1
ATOM 1595 C CA . LEU A 1 203 ? 20.176 -8.685 12.355 1.00 60.75 203 LEU A CA 1
ATOM 1596 C C . LEU A 1 203 ? 20.546 -8.347 10.906 1.00 60.75 203 LEU A C 1
ATOM 1598 O O . LEU A 1 203 ? 20.841 -9.254 10.129 1.00 60.75 203 LEU A O 1
ATOM 1602 N N . GLU A 1 204 ? 20.638 -7.061 10.560 1.00 59.50 204 GLU A N 1
ATOM 1603 C CA . GLU A 1 204 ? 21.116 -6.607 9.246 1.00 59.50 204 GLU A CA 1
ATOM 1604 C C . GLU A 1 204 ? 22.568 -7.042 8.985 1.00 59.50 204 GLU A C 1
ATOM 1606 O O . GLU A 1 204 ? 22.912 -7.443 7.872 1.00 59.50 204 GLU A O 1
ATOM 1611 N N . ALA A 1 205 ? 23.427 -7.031 10.010 1.00 64.38 205 ALA A N 1
ATOM 1612 C CA . ALA A 1 205 ? 24.796 -7.534 9.897 1.00 64.38 205 ALA A CA 1
ATOM 1613 C C . ALA A 1 205 ? 24.850 -9.055 9.652 1.00 64.38 205 ALA A C 1
ATOM 1615 O O . ALA A 1 205 ? 25.692 -9.519 8.879 1.00 64.38 205 ALA A O 1
ATOM 1616 N N . LYS A 1 206 ? 23.940 -9.827 10.263 1.00 60.91 206 LYS A N 1
ATOM 1617 C CA . LYS A 1 206 ? 23.841 -11.286 10.078 1.00 60.91 206 LYS A CA 1
ATOM 1618 C C . LYS A 1 206 ? 23.300 -11.676 8.703 1.00 60.91 206 LYS A C 1
ATOM 1620 O O . LYS A 1 206 ? 23.835 -12.599 8.094 1.00 60.91 206 LYS A O 1
ATOM 1625 N N . GLU A 1 207 ? 22.309 -10.957 8.173 1.00 56.62 207 GLU A N 1
ATOM 1626 C CA . GLU A 1 207 ? 21.814 -11.183 6.804 1.00 56.62 207 GLU A CA 1
ATOM 1627 C C . GLU A 1 207 ? 22.921 -10.954 5.758 1.00 56.62 207 GLU A C 1
ATOM 1629 O O . GLU A 1 207 ? 23.055 -11.728 4.812 1.00 56.62 207 GLU A O 1
ATOM 1634 N N . VAL A 1 208 ? 23.777 -9.943 5.956 1.00 56.28 208 VAL A N 1
ATOM 1635 C CA . VAL A 1 208 ? 24.919 -9.666 5.063 1.00 56.28 208 VAL A CA 1
ATOM 1636 C C . VAL A 1 208 ? 25.974 -10.779 5.100 1.00 56.28 208 VAL A C 1
ATOM 1638 O O . VAL A 1 208 ? 26.592 -11.054 4.072 1.00 56.28 208 VAL A O 1
ATOM 1641 N N . GLN A 1 209 ? 26.177 -11.430 6.248 1.00 51.84 209 GLN A N 1
ATOM 1642 C CA . GLN A 1 209 ? 27.097 -12.566 6.371 1.00 51.84 209 GLN A CA 1
ATOM 1643 C C . GLN A 1 209 ? 26.542 -13.828 5.694 1.00 51.84 209 GLN A C 1
ATOM 1645 O O . GLN A 1 209 ? 27.272 -14.465 4.940 1.00 51.84 209 GLN A O 1
ATOM 1650 N N . ALA A 1 210 ? 25.249 -14.127 5.857 1.00 51.00 210 ALA A N 1
ATOM 1651 C CA . ALA A 1 210 ? 24.607 -15.293 5.239 1.00 51.00 210 ALA A CA 1
ATOM 1652 C C . ALA A 1 210 ? 24.615 -15.242 3.697 1.00 51.00 210 ALA A C 1
ATOM 1654 O O . ALA A 1 210 ? 24.847 -16.250 3.036 1.00 51.00 210 ALA A O 1
ATOM 1655 N N . THR A 1 211 ? 24.448 -14.055 3.100 1.00 46.75 211 THR A N 1
ATOM 1656 C CA . THR A 1 211 ? 24.468 -13.898 1.630 1.00 46.75 211 THR A CA 1
ATOM 1657 C C . THR A 1 211 ? 25.838 -14.098 0.971 1.00 46.75 211 THR A C 1
ATOM 1659 O O . THR A 1 211 ? 25.904 -14.174 -0.254 1.00 46.75 211 THR A O 1
ATOM 1662 N N . ASN A 1 212 ? 26.925 -14.171 1.745 1.00 48.78 212 ASN A N 1
ATOM 1663 C CA . ASN A 1 212 ? 28.267 -14.396 1.202 1.00 48.78 212 ASN A CA 1
ATOM 1664 C C . ASN A 1 212 ? 28.678 -15.878 1.176 1.00 48.78 212 ASN A C 1
ATOM 1666 O O . ASN A 1 212 ? 29.675 -16.185 0.527 1.00 48.78 212 ASN A O 1
ATOM 1670 N N . GLU A 1 213 ? 27.944 -16.780 1.841 1.00 48.22 213 GLU A N 1
ATOM 1671 C CA . GLU A 1 213 ? 28.364 -18.185 1.994 1.00 48.22 213 GLU A CA 1
ATOM 1672 C C . GLU A 1 213 ? 27.436 -19.227 1.349 1.00 48.22 213 GLU A C 1
ATOM 1674 O O . GLU A 1 213 ? 27.911 -20.321 1.061 1.00 48.22 213 GLU A O 1
ATOM 1679 N N . GLU A 1 214 ? 26.179 -18.921 1.005 1.00 43.28 214 GLU A N 1
ATOM 1680 C CA . GLU A 1 214 ? 25.296 -19.906 0.350 1.00 43.28 214 GLU A CA 1
ATOM 1681 C C . GLU A 1 214 ? 24.598 -19.337 -0.895 1.00 43.28 214 GLU A C 1
ATOM 1683 O O . GLU A 1 214 ? 23.563 -18.673 -0.844 1.00 43.28 214 GLU A O 1
ATOM 1688 N N . VAL A 1 215 ? 25.195 -19.629 -2.053 1.00 46.84 215 VAL A N 1
ATOM 1689 C CA . VAL A 1 215 ? 24.522 -19.642 -3.356 1.00 46.84 215 VAL A CA 1
ATOM 1690 C C . VAL A 1 215 ? 23.922 -21.044 -3.518 1.00 46.84 215 VAL A C 1
ATOM 1692 O O . VAL A 1 215 ? 24.616 -22.023 -3.274 1.00 46.84 215 VAL A O 1
ATOM 1695 N N . ASP A 1 216 ? 22.656 -21.116 -3.936 1.00 38.59 216 ASP A N 1
ATOM 1696 C CA . ASP A 1 216 ? 21.882 -22.326 -4.277 1.00 38.59 216 ASP A CA 1
ATOM 1697 C C . ASP A 1 216 ? 21.005 -22.969 -3.189 1.00 38.59 216 ASP A C 1
ATOM 1699 O O . ASP A 1 216 ? 21.041 -24.183 -3.005 1.00 38.59 216 ASP A O 1
ATOM 1703 N N . LYS A 1 217 ? 20.076 -22.206 -2.590 1.00 35.12 217 LYS A N 1
ATOM 1704 C CA . LYS A 1 217 ? 18.719 -22.712 -2.293 1.00 35.12 217 LYS A CA 1
ATOM 1705 C C . LYS A 1 217 ? 17.668 -21.634 -2.546 1.00 35.12 217 LYS A C 1
ATOM 1707 O O . LYS A 1 217 ? 17.818 -20.483 -2.145 1.00 35.12 217 LYS A O 1
ATOM 1712 N N . VAL A 1 218 ? 16.603 -22.005 -3.258 1.00 39.28 218 VAL A N 1
ATOM 1713 C CA . VAL A 1 218 ? 15.393 -21.187 -3.432 1.00 39.28 218 VAL A CA 1
ATOM 1714 C C . VAL A 1 218 ? 14.602 -21.279 -2.131 1.00 39.28 218 VAL A C 1
ATOM 1716 O O . VAL A 1 218 ? 13.579 -21.955 -2.064 1.00 39.28 218 VAL A O 1
ATOM 1719 N N . ASP A 1 219 ? 15.122 -20.661 -1.079 1.00 34.59 219 ASP A N 1
ATOM 1720 C CA . ASP A 1 219 ? 14.442 -20.623 0.205 1.00 34.59 219 ASP A CA 1
ATOM 1721 C C . ASP A 1 219 ? 13.457 -19.454 0.220 1.00 34.59 219 ASP A C 1
ATOM 1723 O O . ASP A 1 219 ? 13.726 -18.345 -0.254 1.00 34.59 219 ASP A O 1
ATOM 1727 N N . GLU A 1 220 ? 12.259 -19.749 0.715 1.00 36.66 220 GLU A N 1
ATOM 1728 C CA . GLU A 1 220 ? 11.176 -18.803 0.923 1.00 36.66 220 GLU A CA 1
ATOM 1729 C C . GLU A 1 220 ? 11.702 -17.593 1.699 1.00 36.66 220 GLU A C 1
ATOM 1731 O O . GLU A 1 220 ? 12.036 -17.683 2.880 1.00 36.66 220 GLU A O 1
ATOM 1736 N N . ILE A 1 221 ? 11.794 -16.445 1.024 1.00 36.97 221 ILE A N 1
ATOM 1737 C CA . ILE A 1 221 ? 12.230 -15.198 1.649 1.00 36.97 221 ILE A CA 1
ATOM 1738 C C . ILE A 1 221 ? 11.145 -14.800 2.654 1.00 36.97 221 ILE A C 1
ATOM 1740 O O . ILE A 1 221 ? 10.120 -14.219 2.307 1.00 36.97 221 ILE A O 1
ATOM 1744 N N . CYS A 1 222 ? 11.343 -15.173 3.913 1.00 41.22 222 CYS A N 1
ATOM 1745 C CA . CYS A 1 222 ? 10.513 -14.728 5.016 1.00 41.22 222 CYS A CA 1
ATOM 1746 C C . CYS A 1 222 ? 10.757 -13.228 5.239 1.00 41.22 222 CYS A C 1
ATOM 1748 O O . CYS A 1 222 ? 11.850 -12.722 4.983 1.00 41.22 222 CYS A O 1
ATOM 1750 N N . ILE A 1 223 ? 9.715 -12.511 5.660 1.00 46.25 223 ILE A N 1
ATOM 1751 C CA . ILE A 1 223 ? 9.697 -11.051 5.820 1.00 46.25 223 ILE A CA 1
ATOM 1752 C C . ILE A 1 223 ? 11.007 -10.530 6.432 1.00 46.25 223 ILE A C 1
ATOM 1754 O O . ILE A 1 223 ? 11.388 -11.016 7.499 1.00 46.25 223 ILE A O 1
ATOM 1758 N N . PRO A 1 224 ? 11.642 -9.481 5.873 1.00 46.09 224 PRO A N 1
ATOM 1759 C CA . PRO A 1 224 ? 12.716 -8.802 6.583 1.00 46.09 224 PRO A CA 1
ATOM 1760 C C . PRO A 1 224 ? 12.178 -8.312 7.934 1.00 46.09 224 PRO A C 1
ATOM 1762 O O . PRO A 1 224 ? 11.228 -7.522 7.987 1.00 46.09 224 PRO A O 1
ATOM 1765 N N . GLN A 1 225 ? 12.774 -8.803 9.025 1.00 42.84 225 GLN A N 1
ATOM 1766 C CA . GLN A 1 225 ? 12.279 -8.695 10.409 1.00 42.84 225 GLN A CA 1
ATOM 1767 C C . GLN A 1 225 ? 11.987 -7.250 10.861 1.00 42.84 225 GLN A C 1
ATOM 1769 O O . GLN A 1 225 ? 11.183 -7.026 11.765 1.00 42.84 225 GLN A O 1
ATOM 1774 N N . ARG A 1 226 ? 12.526 -6.246 10.159 1.00 41.09 226 ARG A N 1
ATOM 1775 C CA . ARG A 1 226 ? 12.176 -4.823 10.314 1.00 41.09 226 ARG A CA 1
ATOM 1776 C C . ARG A 1 226 ? 10.680 -4.506 10.168 1.00 41.09 226 ARG A C 1
ATOM 1778 O O . ARG A 1 226 ? 10.205 -3.541 10.756 1.00 41.09 226 ARG A O 1
ATOM 1785 N N . LEU A 1 227 ? 9.933 -5.272 9.365 1.00 45.44 227 LEU A N 1
ATOM 1786 C CA . LEU A 1 227 ? 8.503 -5.025 9.127 1.00 45.44 227 LEU A CA 1
ATOM 1787 C C . LEU A 1 227 ? 7.648 -5.434 10.336 1.00 45.44 227 LEU A C 1
ATOM 1789 O O . LEU A 1 227 ? 6.608 -4.824 10.564 1.00 45.44 227 LEU A O 1
ATOM 1793 N N . LEU A 1 228 ? 8.115 -6.396 11.142 1.00 46.38 228 LEU A N 1
ATOM 1794 C CA . LEU A 1 228 ? 7.480 -6.776 12.410 1.00 46.38 228 LEU A CA 1
ATOM 1795 C C . LEU A 1 228 ? 7.708 -5.723 13.506 1.00 46.38 228 LEU A C 1
ATOM 1797 O O . LEU A 1 228 ? 6.848 -5.537 14.361 1.00 46.38 228 LEU A O 1
ATOM 1801 N N . LEU A 1 229 ? 8.833 -5.002 13.465 1.00 40.50 229 LEU A N 1
ATOM 1802 C CA . LEU A 1 229 ? 9.150 -3.944 14.433 1.00 40.50 229 LEU A CA 1
ATOM 1803 C C . LEU A 1 229 ? 8.382 -2.640 14.170 1.00 40.50 229 LEU A C 1
ATOM 1805 O O . LEU A 1 229 ? 8.008 -1.954 15.114 1.00 40.50 229 LEU A O 1
ATOM 1809 N N . LEU A 1 230 ? 8.084 -2.317 12.907 1.00 40.12 230 LEU A N 1
ATOM 1810 C CA . LEU A 1 230 ? 7.289 -1.133 12.536 1.00 40.12 230 LEU A CA 1
ATOM 1811 C C . LEU A 1 230 ? 5.785 -1.274 12.833 1.00 40.12 230 LEU A C 1
ATOM 1813 O O . LEU A 1 230 ? 5.061 -0.278 12.796 1.00 40.12 230 LEU A O 1
ATOM 1817 N N . ALA A 1 231 ? 5.318 -2.497 13.091 1.00 37.78 231 ALA A N 1
ATOM 1818 C CA . ALA A 1 231 ? 3.929 -2.803 13.419 1.00 37.78 231 ALA A CA 1
ATOM 1819 C C . ALA A 1 231 ? 3.607 -2.686 14.926 1.00 37.78 231 ALA A C 1
ATOM 1821 O O . ALA A 1 231 ? 2.463 -2.933 15.306 1.00 37.78 231 ALA A O 1
ATOM 1822 N N . LYS A 1 232 ? 4.587 -2.317 15.767 1.00 33.31 232 LYS A N 1
ATOM 1823 C CA . LYS A 1 232 ? 4.399 -2.022 17.198 1.00 33.31 232 LYS A CA 1
ATOM 1824 C C . LYS A 1 232 ? 4.111 -0.542 17.472 1.00 33.31 232 LYS A C 1
ATOM 1826 O O . LYS A 1 232 ? 4.533 0.335 16.681 1.00 33.31 232 LYS A O 1
#

pLDDT: mean 71.83, std 22.92, range [23.06, 96.25]

Organism: NCBI:txid206335

Secondary structure (DSSP, 8-state):
--------------------------------TTS--SEEEEEEEEE-TT--S-EEEEEEEEEE-SSSTT-EEEEEEEEEE-GGG--TTSTT--SSEEE-TTS-EEE-TT-EEEEEEETTEEEE--HHHHHHHHHHHHSSSSSS-HHHHHHHHHHHTTTTTT--TTHHHHHIIIIITT----TT---STTTS-HHHHHHHHHHHHHHHHHTTT-----------THHHHTT-

Foldseek 3Di:
DDDDDDPDPPPPPDPPPQPQQWWWFWPDDDDDQDDADQWDWTWTKTAQSVPQQKIKTWIWIFHDDPPDLQGGKIWIKIAIDHNVNQDPVCNPDGQQWDADPVRDIDGDPRIAGQWIDGRPDIEGDDLVVLQVVVCRRHVDGDPWWSLLSSVLSCVSNCQCVRVHPCSVVRSCRSPNVPTDGDPPDDQLPVVCDPVNVVVLVVLVVVVVVVVVPDDDDPDRPGDSCVSVSSND

Radius of gyration: 20.03 Å; chains: 1; bounding box: 68×39×64 Å

Sequence (232 aa):
MAPCQRKKANAQKSLVHFEGRCIIQPCGVTMKKHSNPRTVNSKTRLYSPFGLGTSLDIVYDYHYRCFRQNERYSTLLVYSRDIDNCNPKEPLKSMAVFRDKQGRQKPDPESVKVINMNGAKITGTTAKNLAEFEEMLFGGSGWLSTLKVFQLVAFAGTVGHYNEALRGSLLKKGGLEKFKLFKDETDGKSALRTADDKLLAELEAKEVQATNEEVDKVDEICIPQRLLLLAK